Protein AF-A0A969UI60-F1 (afdb_monomer_lite)

Radius of gyration: 26.0 Å; chains: 1; bounding box: 64×35×85 Å

Sequence (185 aa):
MPNFRQRKWLWMGIAIAVIIILTLVAAPNSGGRKNDSGSTYGRNPDGYGAWYKYMTKQEIPIKRWRKPFSQLIEDDVQDATYLKILSKSDYLLGFIDVSSTELDWISQGNTLVIIGKYEAATAARFHSSIPYRQETLSNNQIKIATTRRFRQGKQEQSILQDRYGAVVWQEKIGKGKIIYCTTPF

Structure (mmCIF, N/CA/C/O backbone):
data_AF-A0A969UI60-F1
#
_entry.id   AF-A0A969UI60-F1
#
loop_
_atom_site.group_PDB
_atom_site.id
_atom_site.type_symbol
_atom_site.label_atom_id
_atom_site.label_alt_id
_atom_site.label_comp_id
_atom_site.label_asym_id
_atom_site.label_entity_id
_atom_site.label_seq_id
_atom_site.pdbx_PDB_ins_code
_atom_site.Cartn_x
_atom_site.Cartn_y
_atom_site.Cartn_z
_atom_site.occupancy
_atom_site.B_iso_or_equiv
_atom_site.auth_seq_id
_atom_site.auth_comp_id
_atom_site.auth_asym_id
_atom_site.auth_atom_id
_atom_site.pdbx_PDB_model_num
ATOM 1 N N . MET A 1 1 ? 43.707 -13.582 -63.172 1.00 50.56 1 MET A N 1
ATOM 2 C CA . MET A 1 1 ? 42.476 -14.208 -62.638 1.00 50.56 1 MET A CA 1
ATOM 3 C C . MET A 1 1 ? 42.759 -14.646 -61.205 1.00 50.56 1 MET A C 1
ATOM 5 O O . MET A 1 1 ? 43.724 -15.378 -61.025 1.00 50.56 1 MET A O 1
ATOM 9 N N . PRO A 1 2 ? 42.034 -14.158 -60.183 1.00 52.91 2 PRO A N 1
ATOM 10 C CA . PRO A 1 2 ? 42.322 -14.520 -58.796 1.00 52.91 2 PRO A CA 1
ATOM 11 C C . PRO A 1 2 ? 42.052 -16.013 -58.570 1.00 52.91 2 PRO A C 1
ATOM 13 O O . PRO A 1 2 ? 40.999 -16.530 -58.949 1.00 52.91 2 PRO A O 1
ATOM 16 N N . ASN A 1 3 ? 43.025 -16.710 -57.980 1.00 59.88 3 ASN A N 1
ATOM 17 C CA . ASN A 1 3 ? 42.980 -18.156 -57.766 1.00 59.88 3 ASN A CA 1
ATOM 18 C C . ASN A 1 3 ? 41.776 -18.541 -56.893 1.00 59.88 3 ASN A C 1
ATOM 20 O O . ASN A 1 3 ? 41.423 -17.831 -55.953 1.00 59.88 3 ASN A O 1
ATOM 24 N N . PHE A 1 4 ? 41.172 -19.703 -57.154 1.00 60.06 4 PHE A N 1
ATOM 25 C CA . PHE A 1 4 ? 39.947 -20.189 -56.493 1.00 60.06 4 PHE A CA 1
ATOM 26 C C . PHE A 1 4 ? 40.005 -20.130 -54.948 1.00 60.06 4 PHE A C 1
ATOM 28 O O . PHE A 1 4 ? 38.987 -19.935 -54.285 1.00 60.06 4 PHE A O 1
ATOM 35 N N . ARG A 1 5 ? 41.210 -20.230 -54.363 1.00 62.25 5 ARG A N 1
ATOM 36 C CA . ARG A 1 5 ? 41.475 -20.037 -52.926 1.00 62.25 5 ARG A CA 1
ATOM 37 C C . ARG A 1 5 ? 41.250 -18.595 -52.448 1.00 62.25 5 ARG A C 1
ATOM 39 O O . ARG A 1 5 ? 40.632 -18.415 -51.407 1.00 62.25 5 ARG A O 1
ATOM 46 N N . GLN A 1 6 ? 41.679 -17.578 -53.197 1.00 63.59 6 GLN A N 1
ATOM 47 C CA . GLN A 1 6 ? 41.480 -16.162 -52.841 1.00 63.59 6 GLN A CA 1
ATOM 48 C C . GLN A 1 6 ? 39.995 -15.779 -52.845 1.00 63.59 6 GLN A C 1
ATOM 50 O O . GLN A 1 6 ? 39.540 -15.050 -51.969 1.00 63.59 6 GLN A O 1
ATOM 55 N N . ARG A 1 7 ? 39.211 -16.343 -53.774 1.00 67.81 7 ARG A N 1
ATOM 56 C CA . ARG A 1 7 ? 37.760 -16.116 -53.834 1.00 67.81 7 ARG A CA 1
ATOM 57 C C . ARG A 1 7 ? 37.038 -16.704 -52.615 1.00 67.81 7 ARG A C 1
ATOM 59 O O . ARG A 1 7 ? 36.123 -16.073 -52.103 1.00 67.81 7 ARG A O 1
ATOM 66 N N . LYS A 1 8 ? 37.482 -17.861 -52.103 1.00 74.44 8 LYS A N 1
ATOM 67 C CA . LYS A 1 8 ? 36.948 -18.458 -50.861 1.00 74.44 8 LYS A CA 1
ATOM 68 C C . LYS A 1 8 ? 37.239 -17.602 -49.624 1.00 74.44 8 LYS A C 1
ATOM 70 O O . LYS A 1 8 ? 36.352 -17.439 -48.795 1.00 74.44 8 LYS A O 1
ATOM 75 N N . TRP A 1 9 ? 38.435 -17.019 -49.526 1.00 79.38 9 TRP A N 1
ATOM 76 C CA . TRP A 1 9 ? 38.783 -16.104 -48.430 1.00 79.38 9 TRP A CA 1
ATOM 77 C C . TRP A 1 9 ? 37.982 -14.798 -48.473 1.00 79.38 9 TRP A C 1
ATOM 79 O O . TRP A 1 9 ? 37.555 -14.318 -47.427 1.00 79.38 9 TRP A O 1
ATOM 89 N N . LEU A 1 10 ? 37.697 -14.276 -49.671 1.00 81.81 10 LEU A N 1
ATOM 90 C CA . LEU A 1 10 ? 36.824 -13.112 -49.844 1.00 81.81 10 LEU A CA 1
ATOM 91 C C . LEU A 1 10 ? 35.392 -13.401 -49.357 1.00 81.81 10 LEU A C 1
ATOM 93 O O . LEU A 1 10 ? 34.831 -12.622 -48.591 1.00 81.81 10 LEU A O 1
ATOM 97 N N . TRP A 1 11 ? 34.821 -14.547 -49.745 1.00 86.25 11 TRP A N 1
ATOM 98 C CA . TRP A 1 11 ? 33.489 -14.965 -49.289 1.00 86.25 11 TRP A CA 1
ATOM 99 C C . TRP A 1 11 ? 33.435 -15.239 -47.783 1.00 86.25 11 TRP A C 1
ATOM 101 O O . TRP A 1 11 ? 32.442 -14.897 -47.147 1.00 86.25 11 TRP A O 1
ATOM 111 N N . MET A 1 12 ? 34.505 -15.790 -47.200 1.00 87.31 12 MET A N 1
ATOM 112 C CA . MET A 1 12 ? 34.619 -15.963 -45.749 1.00 87.31 12 MET A CA 1
ATOM 113 C C . MET A 1 12 ? 34.625 -14.610 -45.025 1.00 87.31 12 MET A C 1
ATOM 115 O O . MET A 1 12 ? 33.913 -14.438 -44.039 1.00 87.31 12 MET A O 1
ATOM 119 N N . GLY A 1 13 ? 35.370 -13.628 -45.544 1.00 90.56 13 GLY A N 1
ATOM 120 C CA . GLY A 1 13 ? 35.380 -12.267 -45.001 1.00 90.56 13 GLY A CA 1
ATOM 121 C C . GLY A 1 13 ? 34.000 -11.607 -45.051 1.00 90.56 13 GLY A C 1
ATOM 122 O O . GLY A 1 13 ? 33.561 -11.025 -44.061 1.00 90.56 13 GLY A O 1
ATOM 123 N N . ILE A 1 14 ? 33.281 -11.765 -46.167 1.00 90.50 14 ILE A N 1
ATOM 124 C CA . ILE A 1 14 ? 31.908 -11.261 -46.321 1.00 90.50 14 ILE A CA 1
ATOM 125 C C . ILE A 1 14 ? 30.961 -11.946 -45.328 1.00 90.50 14 ILE A C 1
ATOM 127 O O . ILE A 1 14 ? 30.188 -11.264 -44.663 1.00 90.50 14 ILE A O 1
ATOM 131 N N . ALA A 1 15 ? 31.038 -13.270 -45.180 1.00 91.50 15 ALA A N 1
ATOM 132 C CA . ALA A 1 15 ? 30.194 -14.007 -44.241 1.00 91.50 15 ALA A CA 1
ATOM 133 C C . ALA A 1 15 ? 30.411 -13.547 -42.789 1.00 91.50 15 ALA A C 1
ATOM 135 O O . ALA A 1 15 ? 29.443 -13.318 -42.066 1.00 91.50 15 ALA A O 1
ATOM 136 N N . ILE A 1 16 ? 31.667 -13.340 -42.379 1.00 92.69 16 ILE A N 1
ATOM 137 C CA . ILE A 1 16 ? 32.003 -12.827 -41.044 1.00 92.69 16 ILE A CA 1
ATOM 138 C C . ILE A 1 16 ? 31.459 -11.406 -40.857 1.00 92.69 16 ILE A C 1
ATOM 140 O O . ILE A 1 16 ? 30.825 -11.125 -39.842 1.00 92.69 16 ILE A O 1
ATOM 144 N N . ALA A 1 17 ? 31.640 -10.524 -41.844 1.00 92.00 17 ALA A N 1
ATOM 145 C CA . ALA A 1 17 ? 31.125 -9.158 -41.780 1.00 92.00 17 ALA A CA 1
ATOM 146 C C . ALA A 1 17 ? 29.591 -9.123 -41.657 1.00 92.00 17 ALA A C 1
ATOM 148 O O . ALA A 1 17 ? 29.055 -8.380 -40.838 1.00 92.00 17 ALA A O 1
ATOM 149 N N . VAL A 1 18 ? 28.882 -9.973 -42.407 1.00 94.19 18 VAL A N 1
ATOM 150 C CA . VAL A 1 18 ? 27.419 -10.098 -42.327 1.00 94.19 18 VAL A CA 1
ATOM 151 C C . VAL A 1 18 ? 26.977 -10.604 -40.951 1.00 94.19 18 VAL A C 1
ATOM 153 O O . VAL A 1 18 ? 26.042 -10.050 -40.378 1.00 94.19 18 VAL A O 1
ATOM 156 N N . ILE A 1 19 ? 27.663 -11.600 -40.380 1.00 91.00 19 ILE A N 1
ATOM 157 C CA . ILE A 1 19 ? 27.363 -12.111 -39.031 1.00 91.00 19 ILE A CA 1
ATOM 158 C C . ILE A 1 19 ? 27.581 -11.029 -37.966 1.00 91.00 19 ILE A C 1
ATOM 160 O O . ILE A 1 19 ? 26.765 -10.913 -37.053 1.00 91.00 19 ILE A O 1
ATOM 164 N N . ILE A 1 20 ? 28.633 -10.213 -38.091 1.00 89.88 20 ILE A N 1
ATOM 165 C CA . ILE A 1 20 ? 28.920 -9.099 -37.172 1.00 89.88 20 ILE A CA 1
ATOM 166 C C . ILE A 1 20 ? 27.830 -8.024 -37.264 1.00 89.88 20 ILE A C 1
ATOM 168 O O . ILE A 1 20 ? 27.334 -7.554 -36.243 1.00 89.88 20 ILE A O 1
ATOM 172 N N . ILE A 1 21 ? 27.403 -7.661 -38.475 1.00 90.69 21 ILE A N 1
ATOM 173 C CA . ILE A 1 21 ? 26.335 -6.670 -38.675 1.00 90.69 21 ILE A CA 1
ATOM 174 C C . ILE A 1 21 ? 25.005 -7.195 -38.125 1.00 90.69 21 ILE A C 1
ATOM 176 O O . ILE A 1 21 ? 24.306 -6.479 -37.409 1.00 90.69 21 ILE A O 1
ATOM 180 N N . LEU A 1 22 ? 24.671 -8.459 -38.400 1.00 87.62 22 LEU A N 1
ATOM 181 C CA . LEU A 1 22 ? 23.458 -9.085 -37.874 1.00 87.62 22 LEU A CA 1
ATOM 182 C C . LEU A 1 22 ? 23.484 -9.178 -36.350 1.00 87.62 22 LEU A C 1
ATOM 184 O O . LEU A 1 22 ? 22.469 -8.902 -35.721 1.00 87.62 22 LEU A O 1
ATOM 188 N N . THR A 1 23 ? 24.623 -9.502 -35.736 1.00 83.00 23 THR A N 1
ATOM 189 C CA . THR A 1 23 ? 24.726 -9.503 -34.270 1.00 83.00 23 THR A CA 1
ATOM 190 C C . THR A 1 23 ? 24.642 -8.098 -33.686 1.00 83.00 23 THR A C 1
ATOM 192 O O . THR A 1 23 ? 23.988 -7.938 -32.669 1.00 83.00 23 THR A O 1
ATOM 195 N N . LEU A 1 24 ? 25.189 -7.058 -34.318 1.00 81.00 24 LEU A N 1
ATOM 196 C CA . LEU A 1 24 ? 25.070 -5.681 -33.813 1.00 81.00 24 LEU A CA 1
ATOM 197 C C . LEU A 1 24 ? 23.643 -5.114 -33.906 1.00 81.00 24 LEU A C 1
ATOM 199 O O . LEU A 1 24 ? 23.242 -4.347 -33.035 1.00 81.00 24 LEU A O 1
ATOM 203 N N . VAL A 1 25 ? 22.877 -5.484 -34.938 1.00 81.25 25 VAL A N 1
ATOM 204 C CA . VAL A 1 25 ? 21.512 -4.967 -35.157 1.00 81.25 25 VAL A CA 1
ATOM 205 C C . VAL A 1 25 ? 20.446 -5.828 -34.476 1.00 81.25 25 VAL A C 1
ATOM 207 O O . VAL A 1 25 ? 19.475 -5.296 -33.944 1.00 81.25 25 VAL A O 1
ATOM 210 N N . ALA A 1 26 ? 20.609 -7.153 -34.484 1.00 75.38 26 ALA A N 1
ATOM 211 C CA . ALA A 1 26 ? 19.645 -8.088 -33.907 1.00 75.38 26 ALA A CA 1
ATOM 212 C C . ALA A 1 26 ? 19.984 -8.506 -32.469 1.00 75.38 26 ALA A C 1
ATOM 214 O O . ALA A 1 26 ? 19.179 -9.207 -31.849 1.00 75.38 26 ALA A O 1
ATOM 215 N N . ALA A 1 27 ? 21.139 -8.102 -31.914 1.00 64.25 27 ALA A N 1
ATOM 216 C CA . ALA A 1 27 ? 21.399 -8.321 -30.497 1.00 64.25 27 ALA A CA 1
ATOM 217 C C . ALA A 1 27 ? 20.313 -7.611 -29.680 1.00 64.25 27 ALA A C 1
ATOM 219 O O . ALA A 1 27 ? 20.115 -6.401 -29.831 1.00 64.25 27 ALA A O 1
ATOM 220 N N . PRO A 1 28 ? 19.609 -8.335 -28.794 1.00 53.53 28 PRO A N 1
ATOM 221 C CA . PRO A 1 28 ? 18.659 -7.713 -27.897 1.00 53.53 28 PRO A CA 1
ATOM 222 C C . PRO A 1 28 ? 19.416 -6.683 -27.065 1.00 53.53 28 PRO A C 1
ATOM 224 O O . PRO A 1 28 ? 20.361 -7.015 -26.350 1.00 53.53 28 PRO A O 1
ATOM 227 N N . ASN A 1 29 ? 19.014 -5.420 -27.189 1.00 49.41 29 ASN A N 1
ATOM 228 C CA . ASN A 1 29 ? 19.640 -4.311 -26.492 1.00 49.41 29 ASN A CA 1
ATOM 229 C C . ASN A 1 29 ? 19.326 -4.420 -24.98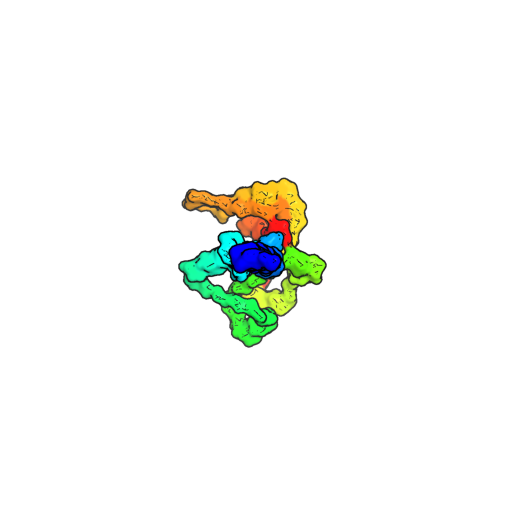8 1.00 49.41 29 ASN A C 1
ATOM 231 O O . ASN A 1 29 ? 18.382 -3.824 -24.473 1.00 49.41 29 ASN A O 1
ATOM 235 N N . SER A 1 30 ? 20.100 -5.235 -24.268 1.00 48.47 30 SER A N 1
ATOM 236 C CA . SER A 1 30 ? 19.973 -5.438 -22.822 1.00 48.47 30 SER A CA 1
ATOM 237 C C . SER A 1 30 ? 20.443 -4.226 -22.009 1.00 48.47 30 SER A C 1
ATOM 239 O O . SER A 1 30 ? 20.322 -4.235 -20.785 1.00 48.47 30 SER A O 1
ATOM 241 N N . GLY A 1 31 ? 20.947 -3.176 -22.674 1.00 44.22 31 GLY A N 1
ATOM 242 C CA . GLY A 1 31 ? 21.327 -1.896 -22.067 1.00 44.22 31 GLY A CA 1
ATOM 243 C C . GLY A 1 31 ? 20.146 -1.090 -21.517 1.00 44.22 31 GLY A C 1
ATOM 244 O O . GLY A 1 31 ? 20.344 -0.144 -20.764 1.00 44.22 31 GLY A O 1
ATOM 245 N N . GLY A 1 32 ? 18.915 -1.493 -21.838 1.00 46.28 32 GLY A N 1
ATOM 246 C CA . GLY A 1 32 ? 17.690 -0.954 -21.264 1.00 46.28 32 GLY A CA 1
ATOM 247 C C . GLY A 1 32 ? 16.878 -2.053 -20.599 1.00 46.28 32 GLY A C 1
ATOM 248 O O . GLY A 1 32 ? 15.746 -2.304 -21.007 1.00 46.28 32 GLY A O 1
ATOM 249 N N . ARG A 1 33 ? 17.436 -2.741 -19.594 1.00 44.88 33 ARG A N 1
ATOM 250 C CA . ARG A 1 33 ? 16.629 -3.552 -18.673 1.00 44.88 33 ARG A CA 1
ATOM 251 C C . ARG A 1 33 ? 15.657 -2.579 -18.004 1.00 44.88 33 ARG A C 1
ATOM 253 O O . ARG A 1 33 ? 16.018 -1.914 -17.037 1.00 44.88 33 ARG A O 1
ATOM 260 N N . LYS A 1 34 ? 14.463 -2.416 -18.593 1.00 48.56 34 LYS A N 1
ATOM 261 C CA . LYS A 1 34 ? 13.334 -1.730 -17.964 1.00 48.56 34 LYS A CA 1
ATOM 262 C C . LYS A 1 34 ? 13.280 -2.293 -16.561 1.00 48.56 34 LYS A C 1
ATOM 264 O O . LYS A 1 34 ? 13.242 -3.508 -16.380 1.00 48.56 34 LYS A O 1
ATOM 269 N N . ASN A 1 35 ? 13.484 -1.410 -15.599 1.00 50.22 35 ASN A N 1
ATOM 270 C CA . ASN A 1 35 ? 13.644 -1.778 -14.215 1.00 50.22 35 ASN A CA 1
ATOM 271 C C . ASN A 1 35 ? 12.270 -2.261 -13.733 1.00 50.22 35 ASN A C 1
ATOM 273 O O . ASN A 1 35 ? 11.519 -1.498 -13.146 1.00 50.22 35 ASN A O 1
ATOM 277 N N . ASP A 1 36 ? 11.926 -3.520 -14.020 1.00 51.28 36 ASP A N 1
ATOM 278 C CA . ASP A 1 36 ? 10.701 -4.194 -13.571 1.00 51.28 36 ASP A CA 1
ATOM 279 C C . ASP A 1 36 ? 10.735 -4.451 -12.049 1.00 51.28 36 ASP A C 1
ATOM 281 O O . ASP A 1 36 ? 9.930 -5.220 -11.518 1.00 51.28 36 ASP A O 1
ATOM 285 N N . SER A 1 37 ? 11.684 -3.829 -11.338 1.00 49.03 37 SER A N 1
ATOM 286 C CA . SER A 1 37 ? 11.759 -3.785 -9.884 1.00 49.03 37 SER A CA 1
ATOM 287 C C . SER A 1 37 ? 10.442 -3.220 -9.350 1.00 49.03 37 SER A C 1
ATOM 289 O O . SER A 1 37 ? 10.008 -2.131 -9.722 1.00 49.03 37 SER A O 1
ATOM 291 N N . GLY A 1 38 ? 9.752 -4.019 -8.536 1.00 52.88 38 GLY A N 1
ATOM 292 C CA . GLY A 1 38 ? 8.415 -3.690 -8.041 1.00 52.88 38 GLY A CA 1
ATOM 293 C C . GLY A 1 38 ? 7.252 -4.071 -8.966 1.00 52.88 38 GLY A C 1
ATOM 294 O O . GLY A 1 38 ? 6.109 -3.851 -8.590 1.00 52.88 38 GLY A O 1
ATOM 295 N N . SER A 1 39 ? 7.470 -4.689 -10.130 1.00 54.59 39 SER A N 1
ATOM 296 C CA . SER A 1 39 ? 6.382 -5.269 -10.932 1.00 54.59 39 SER A CA 1
ATOM 297 C C . SER A 1 39 ? 5.987 -6.649 -10.404 1.00 54.59 39 SER A C 1
ATOM 299 O O . SER A 1 39 ? 6.843 -7.475 -10.089 1.00 54.59 39 SER A O 1
ATOM 301 N N . THR A 1 40 ? 4.689 -6.972 -10.383 1.00 52.91 40 THR A N 1
ATOM 302 C CA . THR A 1 40 ? 4.216 -8.346 -10.106 1.00 52.91 40 THR A CA 1
ATOM 303 C C . THR A 1 40 ? 4.652 -9.351 -11.187 1.00 52.91 40 THR A C 1
ATOM 305 O O . THR A 1 40 ? 4.519 -10.557 -10.993 1.00 52.91 40 THR A O 1
ATOM 308 N N . TYR A 1 41 ? 5.156 -8.868 -12.329 1.00 50.16 41 TYR A N 1
ATOM 309 C CA . TYR A 1 41 ? 5.698 -9.685 -13.419 1.00 50.16 41 TYR A CA 1
ATOM 310 C C . TYR A 1 41 ? 7.229 -9.824 -13.367 1.00 50.16 41 TYR A C 1
ATOM 312 O O . TYR A 1 41 ? 7.789 -10.642 -14.099 1.00 50.16 41 TYR A O 1
ATOM 320 N N . GLY A 1 42 ? 7.906 -9.065 -12.497 1.00 54.44 42 GLY A N 1
ATOM 321 C CA . GLY A 1 42 ? 9.344 -9.178 -12.281 1.00 54.44 42 GLY A CA 1
ATOM 322 C C . GLY A 1 42 ? 9.701 -10.512 -11.620 1.00 54.44 42 GLY A C 1
ATOM 323 O O . GLY A 1 42 ? 9.032 -10.961 -10.691 1.00 54.44 42 GLY A O 1
ATOM 324 N N . ARG A 1 43 ? 10.763 -11.167 -12.105 1.00 51.03 43 ARG A N 1
ATOM 325 C CA . ARG A 1 43 ? 11.309 -12.408 -11.514 1.00 51.03 43 ARG A CA 1
ATOM 326 C C . ARG A 1 43 ? 12.404 -12.155 -10.479 1.00 51.03 43 ARG A C 1
ATOM 328 O O . ARG A 1 43 ? 12.956 -13.113 -9.938 1.00 51.03 43 ARG A O 1
ATOM 335 N N . ASN A 1 44 ? 12.756 -10.895 -10.251 1.00 53.41 44 ASN A N 1
ATOM 336 C CA . ASN A 1 44 ? 13.805 -10.554 -9.310 1.00 53.41 44 ASN A CA 1
ATOM 337 C C . ASN A 1 44 ? 13.333 -10.826 -7.863 1.00 53.41 44 ASN A C 1
ATOM 339 O O . ASN A 1 44 ? 12.127 -10.829 -7.596 1.00 53.41 44 ASN A O 1
ATOM 343 N N . PRO A 1 45 ? 14.257 -11.098 -6.922 1.00 49.09 45 PRO A N 1
ATOM 344 C CA . PRO A 1 45 ? 13.914 -11.325 -5.515 1.00 49.09 45 PRO A CA 1
ATOM 345 C C . PRO A 1 45 ? 13.360 -10.069 -4.817 1.00 49.09 45 PRO A C 1
ATOM 347 O O . PRO A 1 45 ? 12.809 -10.176 -3.724 1.00 49.09 45 PRO A O 1
ATOM 350 N N . ASP A 1 46 ? 13.490 -8.897 -5.440 1.00 54.88 46 ASP A N 1
ATOM 351 C CA . ASP A 1 46 ? 12.888 -7.630 -5.044 1.00 54.88 46 ASP A CA 1
ATOM 352 C C . ASP A 1 46 ? 11.543 -7.382 -5.758 1.00 54.88 46 ASP A C 1
ATOM 354 O O . ASP A 1 46 ? 11.405 -7.537 -6.972 1.00 54.88 46 ASP A O 1
ATOM 358 N N . GLY A 1 47 ? 10.530 -6.969 -4.987 1.00 64.56 47 GLY A N 1
ATOM 359 C CA . GLY A 1 47 ? 9.201 -6.593 -5.484 1.00 64.56 47 GLY A CA 1
ATOM 360 C C . GLY A 1 47 ? 8.064 -7.537 -5.070 1.00 64.56 47 GLY A C 1
ATOM 361 O O . GLY A 1 47 ? 8.249 -8.518 -4.348 1.00 64.56 47 GLY A O 1
ATOM 362 N N . TYR A 1 48 ? 6.845 -7.240 -5.531 1.00 74.06 48 TYR A N 1
ATOM 363 C CA . TYR A 1 48 ? 5.629 -7.945 -5.095 1.00 74.06 48 TYR A CA 1
ATOM 364 C C . TYR A 1 48 ? 5.553 -9.408 -5.555 1.00 74.06 48 TYR A C 1
ATOM 366 O O . TYR A 1 48 ? 4.774 -10.174 -4.995 1.00 74.06 48 TYR A O 1
ATOM 374 N N . GLY A 1 49 ? 6.356 -9.822 -6.544 1.00 75.00 49 GLY A N 1
ATOM 375 C CA . GLY A 1 49 ? 6.442 -11.220 -6.982 1.00 75.00 49 GLY A CA 1
ATOM 376 C C . GLY A 1 49 ? 6.980 -12.153 -5.890 1.00 75.00 49 GLY A C 1
ATOM 377 O O . GLY A 1 49 ? 6.440 -13.243 -5.689 1.00 75.00 49 GLY A O 1
ATOM 378 N N . ALA A 1 50 ? 7.984 -11.709 -5.125 1.00 77.56 50 ALA A N 1
ATOM 379 C CA . ALA A 1 50 ? 8.514 -12.465 -3.991 1.00 77.56 50 ALA A CA 1
ATOM 380 C C . ALA A 1 50 ? 7.479 -12.589 -2.861 1.00 77.56 50 ALA A C 1
ATOM 382 O O . ALA A 1 50 ? 7.279 -13.681 -2.328 1.00 77.56 50 ALA A O 1
ATOM 383 N N . TRP A 1 51 ? 6.763 -11.499 -2.560 1.00 82.00 51 TRP A N 1
ATOM 384 C CA . TRP A 1 51 ? 5.649 -11.504 -1.606 1.00 82.00 51 TRP A CA 1
ATOM 385 C C . TRP A 1 51 ? 4.518 -12.437 -2.056 1.00 82.00 51 TRP A C 1
ATOM 387 O O . TRP A 1 51 ? 4.088 -13.291 -1.287 1.00 82.00 51 TRP A O 1
ATOM 397 N N . TYR A 1 52 ? 4.098 -12.358 -3.321 1.00 83.19 52 TYR A N 1
ATOM 398 C CA . TYR A 1 52 ? 3.068 -13.232 -3.884 1.00 83.19 52 TYR A CA 1
ATOM 399 C C . TYR A 1 52 ? 3.456 -14.710 -3.755 1.00 83.19 52 TYR A C 1
ATOM 401 O O . TYR A 1 52 ? 2.656 -15.531 -3.305 1.00 83.19 52 TYR A O 1
ATOM 409 N N . LYS A 1 53 ? 4.705 -15.054 -4.101 1.00 84.19 53 LYS A N 1
ATOM 410 C CA . LYS A 1 53 ? 5.230 -16.420 -3.975 1.00 84.19 53 LYS A CA 1
ATOM 411 C C . LYS A 1 53 ? 5.266 -16.882 -2.518 1.00 84.19 53 LYS A C 1
ATOM 413 O O . LYS A 1 53 ? 4.907 -18.025 -2.244 1.00 84.19 53 LYS A O 1
ATOM 418 N N . TYR A 1 54 ? 5.685 -16.012 -1.597 1.00 85.75 54 TYR A N 1
ATOM 419 C CA . TYR A 1 54 ? 5.678 -16.299 -0.164 1.00 85.75 54 TYR A CA 1
ATOM 420 C C . TYR A 1 54 ? 4.261 -16.605 0.327 1.00 85.75 54 TYR A C 1
ATOM 422 O O . TYR A 1 54 ? 4.037 -17.674 0.884 1.00 85.75 54 TYR A O 1
ATOM 430 N N . MET A 1 55 ? 3.301 -15.728 0.042 1.00 88.19 55 MET A N 1
ATOM 431 C CA . MET A 1 55 ? 1.913 -15.897 0.474 1.00 88.19 55 MET A CA 1
ATOM 432 C C . MET A 1 55 ? 1.251 -17.132 -0.146 1.00 88.19 55 MET A C 1
ATOM 434 O O . MET A 1 55 ? 0.557 -17.862 0.551 1.00 88.19 55 MET A O 1
ATOM 438 N N . THR A 1 56 ? 1.534 -17.422 -1.422 1.00 88.69 56 THR A N 1
ATOM 439 C CA . THR A 1 56 ? 1.073 -18.655 -2.086 1.00 88.69 56 THR A CA 1
ATOM 440 C C . THR A 1 56 ? 1.625 -19.896 -1.381 1.00 88.69 56 THR A C 1
ATOM 442 O O . THR A 1 56 ? 0.898 -20.855 -1.161 1.00 88.69 56 THR A O 1
ATOM 445 N N . LYS A 1 57 ? 2.906 -19.877 -0.979 1.00 90.94 57 LYS A N 1
ATOM 446 C CA . LYS A 1 57 ? 3.522 -20.962 -0.196 1.00 90.94 57 LYS A CA 1
ATOM 447 C C . LYS A 1 57 ? 2.905 -21.097 1.204 1.00 90.94 57 LYS A C 1
ATOM 449 O O . LYS A 1 57 ? 2.965 -22.178 1.771 1.00 90.94 57 LYS A O 1
ATOM 454 N N . GLN A 1 58 ? 2.365 -20.015 1.767 1.00 91.50 58 GLN A N 1
ATOM 455 C CA . GLN A 1 58 ? 1.600 -20.035 3.021 1.00 91.50 58 GLN A CA 1
ATOM 456 C C . GLN A 1 58 ? 0.121 -20.408 2.813 1.00 91.50 58 GLN A C 1
ATOM 458 O O . GLN A 1 58 ? -0.663 -20.262 3.742 1.00 91.50 58 GLN A O 1
ATOM 463 N N . GLU A 1 59 ? -0.268 -20.834 1.605 1.00 92.56 59 GLU A N 1
ATOM 464 C CA . GLU A 1 59 ? -1.640 -21.238 1.261 1.00 92.56 59 GLU A CA 1
ATOM 465 C C . GLU A 1 59 ? -2.687 -20.132 1.479 1.00 92.56 59 GLU A C 1
ATOM 467 O O . GLU A 1 59 ? -3.885 -20.391 1.576 1.00 92.56 59 GLU A O 1
ATOM 472 N N . ILE A 1 60 ? -2.251 -18.867 1.496 1.00 89.31 60 ILE A N 1
ATOM 473 C CA . ILE A 1 60 ? -3.162 -17.728 1.576 1.00 89.31 60 ILE A CA 1
ATOM 474 C C . ILE A 1 60 ? -3.818 -17.528 0.202 1.00 89.31 60 ILE A C 1
ATOM 476 O O . ILE A 1 60 ? -3.099 -17.342 -0.790 1.00 89.31 60 ILE A O 1
ATOM 480 N N . PRO A 1 61 ? -5.163 -17.526 0.106 1.00 89.12 61 PRO A N 1
ATOM 481 C CA . PRO A 1 61 ? -5.854 -17.355 -1.163 1.00 89.12 61 PRO A CA 1
ATOM 482 C C . PRO A 1 61 ? -5.649 -15.932 -1.688 1.00 89.12 61 PRO A C 1
ATOM 484 O O . PRO A 1 61 ? -6.217 -14.970 -1.175 1.00 89.12 61 PRO A O 1
ATOM 487 N N . ILE A 1 62 ? -4.848 -15.791 -2.745 1.00 89.31 62 ILE A N 1
ATOM 488 C CA . ILE A 1 62 ? -4.633 -14.512 -3.427 1.00 89.31 62 ILE A CA 1
ATOM 489 C C . ILE A 1 62 ? -5.215 -14.587 -4.830 1.00 89.31 62 ILE A C 1
ATOM 491 O O . ILE A 1 62 ? -4.848 -15.443 -5.634 1.00 89.31 62 ILE A O 1
ATOM 495 N N . LYS A 1 63 ? -6.081 -13.626 -5.151 1.00 88.50 63 LYS A N 1
ATOM 496 C CA . LYS A 1 63 ? -6.606 -13.418 -6.500 1.00 88.50 63 LYS A CA 1
ATOM 497 C C . LYS A 1 63 ? -6.080 -12.099 -7.044 1.00 88.50 63 LYS A C 1
ATOM 499 O O . LYS A 1 63 ? -6.129 -11.072 -6.375 1.00 88.50 63 LYS A O 1
ATOM 504 N N . ARG A 1 64 ? -5.582 -12.116 -8.281 1.00 87.50 64 ARG A N 1
ATOM 505 C CA . ARG A 1 64 ? -5.211 -10.881 -8.977 1.00 87.50 64 ARG A CA 1
ATOM 506 C C . ARG A 1 64 ? -6.466 -10.245 -9.560 1.00 87.50 64 ARG A C 1
ATOM 508 O O . ARG A 1 64 ? -7.054 -10.793 -10.489 1.00 87.50 64 ARG A O 1
ATOM 515 N N . TRP A 1 65 ? -6.825 -9.071 -9.062 1.00 89.56 65 TRP A N 1
ATOM 516 C CA . TRP A 1 65 ? -7.908 -8.277 -9.626 1.00 89.56 65 TRP A CA 1
ATOM 517 C C . TRP A 1 65 ? -7.390 -7.434 -10.798 1.00 89.56 65 TRP A C 1
ATOM 519 O O . TRP A 1 65 ? -6.403 -6.716 -10.666 1.00 89.56 65 TRP A O 1
ATOM 529 N N . ARG A 1 66 ? -8.008 -7.572 -11.977 1.00 87.88 66 ARG A N 1
ATOM 530 C CA . ARG A 1 66 ? -7.640 -6.838 -13.212 1.00 87.88 66 ARG A CA 1
ATOM 531 C C . ARG A 1 66 ? -8.817 -6.064 -13.811 1.00 87.88 66 ARG A C 1
ATOM 533 O O . ARG A 1 66 ? -8.774 -5.687 -14.978 1.00 87.88 66 ARG A O 1
ATOM 540 N N . LYS A 1 67 ? -9.876 -5.893 -13.028 1.00 90.38 67 LYS A N 1
ATOM 541 C CA . LYS A 1 67 ? -11.115 -5.207 -13.391 1.00 90.38 67 LYS A CA 1
ATOM 542 C C . LYS A 1 67 ? -11.224 -3.906 -12.582 1.00 90.38 67 LYS A C 1
ATOM 544 O O . LYS A 1 67 ? -10.474 -3.734 -11.618 1.00 90.38 67 LYS A O 1
ATOM 549 N N . PRO A 1 68 ? -12.137 -2.990 -12.937 1.00 90.00 68 PRO A N 1
ATOM 550 C CA . PRO A 1 68 ? -12.478 -1.860 -12.078 1.00 90.00 68 PRO A CA 1
ATOM 551 C C . PRO A 1 68 ? -12.924 -2.318 -10.684 1.00 90.00 68 PRO A C 1
ATOM 553 O O . PRO A 1 68 ? -13.459 -3.415 -10.527 1.00 90.00 68 PRO A O 1
ATOM 556 N N . PHE A 1 69 ? -12.717 -1.479 -9.668 1.00 90.06 69 PHE A N 1
ATOM 557 C CA . PHE A 1 69 ? -13.141 -1.784 -8.297 1.00 90.06 69 PHE A CA 1
ATOM 558 C C . PHE A 1 69 ? -14.669 -1.883 -8.162 1.00 90.06 69 PHE A C 1
ATOM 560 O O . PHE A 1 69 ? -15.152 -2.702 -7.395 1.00 90.06 69 PHE A O 1
ATOM 567 N N . SER A 1 70 ? -15.438 -1.136 -8.963 1.00 89.94 70 SER A N 1
ATOM 568 C CA . SER A 1 70 ? -16.907 -1.216 -8.964 1.00 89.94 70 SER A CA 1
ATOM 569 C C . SER A 1 70 ? -17.427 -2.636 -9.217 1.00 89.94 70 SER A C 1
ATOM 571 O O . SER A 1 70 ? -18.340 -3.082 -8.534 1.00 89.94 70 SER A O 1
ATOM 573 N N . GLN A 1 71 ? -16.776 -3.388 -10.111 1.00 91.31 71 GLN A N 1
ATOM 574 C CA . GLN A 1 71 ? -17.140 -4.782 -10.388 1.00 91.31 71 GLN A CA 1
ATOM 575 C C . GLN A 1 71 ? -16.842 -5.720 -9.209 1.00 91.31 71 GLN A C 1
ATOM 577 O O . GLN A 1 71 ? -17.439 -6.782 -9.117 1.00 91.31 71 GLN A O 1
ATOM 582 N N . LEU A 1 72 ? -15.922 -5.356 -8.307 1.00 90.56 72 LEU A N 1
ATOM 583 C CA . LEU A 1 72 ? -15.645 -6.155 -7.108 1.00 90.56 72 LEU A CA 1
ATOM 584 C C . LEU A 1 72 ? -16.821 -6.078 -6.127 1.00 90.56 72 LEU A C 1
ATOM 586 O O . LEU A 1 72 ? -17.115 -7.046 -5.435 1.00 90.56 72 LEU A O 1
ATOM 590 N N . ILE A 1 73 ? -17.475 -4.917 -6.075 1.00 89.00 73 ILE A N 1
ATOM 591 C CA . ILE A 1 73 ? -18.637 -4.673 -5.218 1.00 89.00 73 ILE A CA 1
ATOM 592 C C . ILE A 1 73 ? -19.886 -5.322 -5.803 1.00 89.00 73 ILE A C 1
ATOM 594 O O . ILE A 1 73 ? -20.687 -5.864 -5.053 1.00 89.00 73 ILE A O 1
ATOM 598 N N . GLU A 1 74 ? -20.044 -5.297 -7.129 1.00 89.44 74 GLU A N 1
ATOM 599 C CA . GLU A 1 74 ? -21.130 -6.012 -7.814 1.00 89.44 74 GLU A CA 1
ATOM 600 C C . GLU A 1 74 ? -21.098 -7.522 -7.519 1.00 89.44 74 GLU A C 1
ATOM 602 O O . GLU A 1 74 ? -22.151 -8.142 -7.393 1.00 89.44 74 GLU A O 1
ATOM 607 N N . ASP A 1 75 ? -19.902 -8.090 -7.335 1.00 87.69 75 ASP A N 1
ATOM 608 C CA . ASP A 1 75 ? -19.694 -9.491 -6.951 1.00 87.69 75 ASP A CA 1
ATOM 609 C C . ASP A 1 75 ? -19.954 -9.763 -5.438 1.00 87.69 75 ASP A C 1
ATOM 611 O O . ASP A 1 75 ? -19.718 -10.881 -4.979 1.00 87.69 75 ASP A O 1
ATOM 615 N N . ASP A 1 76 ? -20.408 -8.762 -4.661 1.00 84.56 76 ASP A N 1
ATOM 616 C CA . ASP A 1 76 ? -20.692 -8.787 -3.206 1.00 84.56 76 ASP A CA 1
ATOM 617 C C . ASP A 1 76 ? -19.596 -9.461 -2.360 1.00 84.56 76 ASP A C 1
ATOM 619 O O . ASP A 1 76 ? -19.829 -10.300 -1.486 1.00 84.56 76 ASP A O 1
ATOM 623 N N . VAL A 1 77 ? -18.341 -9.114 -2.649 1.00 85.75 77 VAL A N 1
ATOM 624 C CA . VAL A 1 77 ? -17.192 -9.664 -1.928 1.00 85.75 77 VAL A CA 1
ATOM 625 C C . VAL A 1 77 ? -17.108 -9.052 -0.524 1.00 85.75 77 VAL A C 1
ATOM 627 O O . VAL A 1 77 ? -16.812 -7.864 -0.380 1.00 85.75 77 VAL A O 1
ATOM 630 N N . GLN A 1 78 ? -17.295 -9.884 0.504 1.00 87.19 78 GLN A N 1
ATOM 631 C CA . GLN A 1 78 ? -17.219 -9.515 1.924 1.00 87.19 78 GLN A CA 1
ATOM 632 C C . GLN A 1 78 ? -16.097 -10.266 2.658 1.00 87.19 78 GLN A C 1
ATOM 634 O O . GLN A 1 78 ? -15.595 -11.279 2.171 1.00 87.19 78 GLN A O 1
ATOM 639 N N . ASP A 1 79 ? -15.715 -9.757 3.833 1.00 89.94 79 ASP A N 1
ATOM 640 C CA . ASP A 1 79 ? -14.597 -10.248 4.657 1.00 89.94 79 ASP A CA 1
ATOM 641 C C . ASP A 1 79 ? -13.294 -10.413 3.853 1.00 89.94 79 ASP A C 1
ATOM 643 O O . ASP A 1 79 ? -12.577 -11.413 3.922 1.00 89.94 79 ASP A O 1
ATOM 647 N N . ALA A 1 80 ? -13.008 -9.415 3.016 1.00 92.75 80 ALA A N 1
ATOM 648 C CA . ALA A 1 80 ? -11.889 -9.457 2.093 1.00 92.75 80 ALA A CA 1
ATOM 649 C C . ALA A 1 80 ? -10.887 -8.328 2.333 1.00 92.75 80 ALA A C 1
ATOM 651 O O . ALA A 1 80 ? -11.191 -7.244 2.839 1.00 92.75 80 ALA A O 1
ATOM 652 N N . THR A 1 81 ? -9.646 -8.598 1.927 1.00 95.00 81 THR A N 1
ATOM 653 C CA . THR A 1 81 ? -8.579 -7.601 1.871 1.00 95.00 81 THR A CA 1
ATOM 654 C C . THR A 1 81 ? -8.286 -7.249 0.421 1.00 95.00 81 THR A C 1
ATOM 656 O O . THR A 1 81 ? -7.853 -8.104 -0.354 1.00 95.00 81 THR A O 1
ATOM 659 N N . TYR A 1 82 ? -8.476 -5.982 0.060 1.00 94.50 82 TYR A N 1
ATOM 660 C CA . TYR A 1 82 ? -8.099 -5.457 -1.245 1.00 94.50 82 TYR A CA 1
ATOM 661 C C . TYR A 1 82 ? -6.740 -4.763 -1.154 1.00 94.50 82 TYR A C 1
ATOM 663 O O . TYR A 1 82 ? -6.556 -3.830 -0.373 1.00 94.50 82 TYR A O 1
ATOM 671 N N . LEU A 1 83 ? -5.771 -5.228 -1.943 1.00 91.81 83 LEU A N 1
ATOM 672 C CA . LEU A 1 83 ? -4.423 -4.667 -1.987 1.00 91.81 83 LEU A CA 1
ATOM 673 C C . LEU A 1 83 ? -4.262 -3.772 -3.218 1.00 91.81 83 LEU A C 1
ATOM 675 O O . LEU A 1 83 ? -4.235 -4.257 -4.349 1.00 91.81 83 LEU A O 1
ATOM 679 N N . LYS A 1 84 ? -4.091 -2.473 -2.984 1.00 88.94 84 LYS A N 1
ATOM 680 C CA . LYS A 1 84 ? -3.829 -1.453 -3.999 1.00 88.94 84 LYS A CA 1
ATOM 681 C C . LYS A 1 84 ? -2.357 -1.057 -3.942 1.00 88.94 84 LYS A C 1
ATOM 683 O O . LYS A 1 84 ? -1.854 -0.623 -2.908 1.00 88.94 84 LYS A O 1
ATOM 688 N N . ILE A 1 85 ? -1.661 -1.221 -5.059 1.00 84.88 85 ILE A N 1
ATOM 689 C CA . ILE A 1 85 ? -0.271 -0.794 -5.213 1.00 84.88 85 ILE A CA 1
ATOM 690 C C . ILE A 1 85 ? -0.286 0.471 -6.057 1.00 84.88 85 ILE A C 1
ATOM 692 O O . ILE A 1 85 ? -0.669 0.422 -7.223 1.00 84.88 85 ILE A O 1
ATOM 696 N N . LEU A 1 86 ? 0.118 1.582 -5.457 1.00 81.19 86 LEU A N 1
ATOM 697 C CA . LEU A 1 86 ? 0.240 2.865 -6.125 1.00 81.19 86 LEU A CA 1
ATOM 698 C C . LEU A 1 86 ? 1.667 3.063 -6.628 1.00 81.19 86 LEU A C 1
ATOM 700 O O . LEU A 1 86 ? 2.652 2.709 -5.977 1.00 81.19 86 LEU A O 1
ATOM 704 N N . SER A 1 87 ? 1.758 3.648 -7.811 1.00 72.00 87 SER A N 1
ATOM 705 C CA . SER A 1 87 ? 2.988 4.142 -8.403 1.00 72.00 87 SER A CA 1
ATOM 706 C C . SER A 1 87 ? 3.181 5.626 -8.091 1.00 72.00 87 SER A C 1
ATOM 708 O O . SER A 1 87 ? 2.237 6.359 -7.791 1.00 72.00 87 SER A O 1
ATOM 710 N N . LYS A 1 88 ? 4.413 6.117 -8.259 1.00 68.38 88 LYS A N 1
ATOM 711 C CA . LYS A 1 88 ? 4.706 7.554 -8.184 1.00 68.38 88 LYS A CA 1
ATOM 712 C C . LYS A 1 88 ? 3.843 8.380 -9.150 1.00 68.38 88 LYS A C 1
ATOM 714 O O . LYS A 1 88 ? 3.469 9.501 -8.821 1.00 68.38 88 LYS A O 1
ATOM 719 N N . SER A 1 89 ? 3.522 7.848 -10.332 1.00 70.75 89 SER A N 1
ATOM 720 C CA . SER A 1 89 ? 2.623 8.517 -11.280 1.00 70.75 89 SER A CA 1
ATOM 721 C C . SER A 1 89 ? 1.205 8.650 -10.738 1.00 70.75 89 SER A C 1
ATOM 723 O O . SER A 1 89 ? 0.621 9.715 -10.894 1.00 70.75 89 SER A O 1
ATOM 725 N N . ASP A 1 90 ? 0.684 7.637 -10.043 1.00 73.56 90 ASP A N 1
ATOM 726 C CA . ASP A 1 90 ? -0.654 7.710 -9.441 1.00 73.56 90 ASP A CA 1
ATOM 727 C C . ASP A 1 90 ? -0.722 8.830 -8.400 1.00 73.56 90 ASP A C 1
ATOM 729 O O . ASP A 1 90 ? -1.705 9.566 -8.333 1.00 73.56 90 ASP A O 1
ATOM 733 N N . TYR A 1 91 ? 0.369 9.022 -7.652 1.00 67.50 91 TYR A N 1
ATOM 734 C CA . TYR A 1 91 ? 0.506 10.156 -6.748 1.00 67.50 91 TYR A CA 1
ATOM 735 C C . TYR A 1 91 ? 0.522 11.502 -7.476 1.00 67.50 91 TYR A C 1
ATOM 737 O O . TYR A 1 91 ? -0.254 12.394 -7.143 1.00 67.50 91 TYR A O 1
ATOM 745 N N . LEU A 1 92 ? 1.387 11.656 -8.481 1.00 68.56 92 LEU A N 1
ATOM 746 C CA . LEU A 1 92 ? 1.521 12.914 -9.225 1.00 68.56 92 LEU A CA 1
ATOM 747 C C . LEU A 1 92 ? 0.232 13.320 -9.952 1.00 68.56 92 LEU A C 1
ATOM 749 O O . LEU A 1 92 ? 0.016 14.504 -10.190 1.00 68.56 92 LEU A O 1
ATOM 753 N N . LEU A 1 93 ? -0.611 12.346 -10.290 1.00 69.44 93 LEU A N 1
ATOM 754 C CA . LEU A 1 93 ? -1.898 12.545 -10.951 1.00 69.44 93 LEU A CA 1
ATOM 755 C C . LEU A 1 93 ? -3.069 12.710 -9.964 1.00 69.44 93 LEU A C 1
ATOM 757 O O . LEU A 1 93 ? -4.202 12.885 -10.399 1.00 69.44 93 LEU A O 1
ATOM 761 N N . GLY A 1 94 ? -2.819 12.666 -8.649 1.00 61.47 94 GLY A N 1
ATOM 762 C CA . GLY A 1 94 ? -3.844 12.881 -7.625 1.00 61.47 94 GLY A CA 1
ATOM 763 C C . GLY A 1 94 ? -4.779 11.690 -7.373 1.00 61.47 94 GLY A C 1
ATOM 764 O O . GLY A 1 94 ? -5.761 11.848 -6.657 1.00 61.47 94 GLY A O 1
ATOM 765 N N . PHE A 1 95 ? -4.478 10.485 -7.874 1.00 58.44 95 PHE A N 1
ATOM 766 C CA . PHE A 1 95 ? -5.299 9.266 -7.698 1.00 58.44 95 PHE A CA 1
ATOM 767 C C . PHE A 1 95 ? -5.209 8.632 -6.293 1.00 58.44 95 PHE A C 1
ATOM 769 O O . PHE A 1 95 ? -5.408 7.429 -6.118 1.00 58.44 95 PHE A O 1
ATOM 776 N N . ILE A 1 96 ? -4.844 9.415 -5.281 1.00 62.47 96 ILE A N 1
ATOM 777 C CA . ILE A 1 96 ? -4.436 8.913 -3.960 1.00 62.47 96 ILE A CA 1
ATOM 778 C C . ILE A 1 96 ? -5.604 8.910 -2.973 1.00 62.47 96 ILE A C 1
ATOM 780 O O . ILE A 1 96 ? -5.448 8.424 -1.849 1.00 62.47 96 ILE A O 1
ATOM 784 N N . ASP A 1 97 ? -6.733 9.501 -3.357 1.00 71.62 97 ASP A N 1
ATOM 785 C CA . ASP A 1 97 ? -7.893 9.554 -2.488 1.00 71.62 97 ASP A CA 1
ATOM 786 C C . ASP A 1 97 ? -8.714 8.271 -2.605 1.00 71.62 97 ASP A C 1
ATOM 788 O O . ASP A 1 97 ? -8.844 7.680 -3.683 1.00 71.62 97 ASP A O 1
ATOM 792 N N . VAL A 1 98 ? -9.205 7.806 -1.463 1.00 87.75 98 VAL A N 1
ATOM 793 C CA . VAL A 1 98 ? -10.051 6.617 -1.389 1.00 87.75 98 VAL A CA 1
ATOM 794 C C . VAL A 1 98 ? -11.439 7.047 -1.838 1.00 87.75 98 VAL A C 1
ATOM 796 O O . VAL A 1 98 ? -12.028 7.961 -1.268 1.00 87.75 98 VAL A O 1
ATOM 799 N N . SER A 1 99 ? -11.955 6.425 -2.895 1.00 89.69 99 SER A N 1
ATOM 800 C CA . SER A 1 99 ? -13.279 6.765 -3.419 1.00 89.69 99 SER A CA 1
ATOM 801 C C . SER A 1 99 ? -14.366 6.509 -2.372 1.00 89.69 99 SER A C 1
ATOM 803 O O . SER A 1 99 ? -14.225 5.624 -1.529 1.00 89.69 99 SER A O 1
ATOM 805 N N . SER A 1 100 ? -15.487 7.233 -2.449 1.00 91.00 100 SER A N 1
ATOM 806 C CA . SER A 1 100 ? -16.647 6.987 -1.573 1.00 91.00 100 SER A CA 1
ATOM 807 C C . SER A 1 100 ? -17.100 5.528 -1.631 1.00 91.00 100 SER A C 1
ATOM 809 O O . SER A 1 100 ? -17.363 4.914 -0.608 1.00 91.00 100 SER A O 1
ATOM 811 N N . THR A 1 101 ? -17.077 4.941 -2.823 1.00 92.25 101 THR A N 1
ATOM 812 C CA . THR A 1 101 ? -17.388 3.534 -3.064 1.00 92.25 101 THR A CA 1
ATOM 813 C C . THR A 1 101 ? -16.416 2.573 -2.360 1.00 92.25 101 THR A C 1
ATOM 815 O O . THR A 1 101 ? -16.844 1.565 -1.801 1.00 92.25 101 THR A O 1
ATOM 818 N N . GLU A 1 102 ? -15.113 2.879 -2.339 1.00 93.81 102 GLU A N 1
ATOM 819 C CA . GLU A 1 102 ? -14.136 2.136 -1.528 1.00 93.81 102 GLU A CA 1
ATOM 820 C C . GLU A 1 102 ? -14.417 2.326 -0.028 1.00 93.81 102 GLU A C 1
ATOM 822 O O . GLU A 1 102 ? -14.421 1.341 0.707 1.00 93.81 102 GLU A O 1
ATOM 827 N N . LEU A 1 103 ? -14.704 3.552 0.430 1.00 94.44 103 LEU A N 1
ATOM 828 C CA . LEU A 1 103 ? -15.026 3.841 1.835 1.00 94.44 103 LEU A CA 1
ATOM 829 C C . LEU A 1 103 ? -16.267 3.086 2.319 1.00 94.44 103 LEU A C 1
ATOM 831 O O . LEU A 1 103 ? -16.228 2.495 3.399 1.00 94.44 103 LEU A O 1
ATOM 835 N N . ASP A 1 104 ? -17.330 3.051 1.517 1.00 94.56 104 ASP A N 1
ATOM 836 C CA . ASP A 1 104 ? -18.558 2.317 1.822 1.00 94.56 104 ASP A CA 1
ATOM 837 C C . ASP A 1 104 ? -18.266 0.819 1.964 1.00 94.56 104 ASP A C 1
ATOM 839 O O . ASP A 1 104 ? -18.648 0.206 2.964 1.00 94.56 104 ASP A O 1
ATOM 843 N N . TRP A 1 105 ? -17.504 0.243 1.029 1.00 95.88 105 TRP A N 1
ATOM 844 C CA . TRP A 1 105 ? -17.094 -1.162 1.080 1.00 95.88 105 TRP A CA 1
ATOM 845 C C . TRP A 1 105 ? -16.231 -1.480 2.312 1.00 95.88 105 TRP A C 1
ATOM 847 O O . TRP A 1 105 ? -16.441 -2.496 2.978 1.00 95.88 105 TRP A O 1
ATOM 857 N N . ILE A 1 106 ? -15.296 -0.600 2.682 1.00 96.25 106 ILE A N 1
ATOM 858 C CA . ILE A 1 106 ? -14.491 -0.750 3.906 1.00 96.25 106 ILE A CA 1
ATOM 859 C C . ILE A 1 106 ? -15.386 -0.656 5.148 1.00 96.25 106 ILE A C 1
ATOM 861 O O . ILE A 1 106 ? -15.242 -1.452 6.076 1.00 96.25 106 ILE A O 1
ATOM 865 N N . SER A 1 107 ? -16.341 0.279 5.173 1.00 95.88 107 SER A N 1
ATOM 866 C CA . SER A 1 107 ? -17.214 0.517 6.330 1.00 95.88 107 SER A CA 1
ATOM 867 C C . SER A 1 107 ? -18.011 -0.724 6.754 1.00 95.88 107 SER A C 1
ATOM 869 O O . SER A 1 107 ? -18.321 -0.880 7.942 1.00 95.88 107 SER A O 1
ATOM 871 N N . GLN A 1 108 ? -18.267 -1.635 5.809 1.00 95.19 108 GLN A N 1
ATOM 872 C CA . GLN A 1 108 ? -18.961 -2.906 6.019 1.00 95.19 108 GLN A CA 1
ATOM 873 C C . GLN A 1 108 ? -18.128 -3.944 6.790 1.00 95.19 108 GLN A C 1
ATOM 875 O O . GLN A 1 108 ? -18.702 -4.877 7.348 1.00 95.19 108 GLN A O 1
ATOM 880 N N . GLY A 1 109 ? -16.809 -3.757 6.915 1.00 96.12 109 GLY A N 1
ATOM 881 C CA . GLY A 1 109 ? -15.911 -4.669 7.636 1.00 96.12 109 GLY A CA 1
ATOM 882 C C . GLY A 1 109 ? -14.654 -5.055 6.861 1.00 96.12 109 GLY A C 1
ATOM 883 O O . GLY A 1 109 ? -13.746 -5.656 7.430 1.00 96.12 109 GLY A O 1
ATOM 884 N N . ASN A 1 110 ? -14.580 -4.694 5.582 1.00 96.75 110 ASN A N 1
ATOM 885 C CA . ASN A 1 110 ? -13.479 -5.072 4.709 1.00 96.75 110 ASN A CA 1
ATOM 886 C C . ASN A 1 110 ? -12.193 -4.275 4.993 1.00 96.75 110 ASN A C 1
ATOM 888 O O . ASN A 1 110 ? -12.194 -3.254 5.685 1.00 96.75 110 ASN A O 1
ATOM 892 N N . THR A 1 111 ? -11.064 -4.751 4.460 1.00 97.31 111 THR A N 1
ATOM 893 C CA . THR A 1 111 ? -9.763 -4.084 4.616 1.00 97.31 111 THR A CA 1
ATOM 894 C C . THR A 1 111 ? -9.225 -3.596 3.276 1.00 97.31 111 THR A C 1
ATOM 896 O O . THR A 1 111 ? -9.068 -4.377 2.338 1.00 97.31 111 THR A O 1
ATOM 899 N N . LEU A 1 112 ? -8.855 -2.318 3.201 1.00 96.00 112 LEU A N 1
ATOM 900 C CA . LEU A 1 112 ? -8.084 -1.765 2.086 1.00 96.00 112 LEU A CA 1
ATOM 901 C C . LEU A 1 112 ? -6.623 -1.599 2.508 1.00 96.00 112 LEU A C 1
ATOM 903 O O . LEU A 1 112 ? -6.330 -0.948 3.506 1.00 96.00 112 LEU A O 1
ATOM 907 N N . VAL A 1 113 ? -5.688 -2.156 1.744 1.00 94.75 113 VAL A N 1
ATOM 908 C CA . VAL A 1 113 ? -4.250 -1.945 1.945 1.00 94.75 113 VAL A CA 1
ATOM 909 C C . VAL A 1 113 ? -3.711 -1.128 0.783 1.00 94.75 113 VAL A C 1
ATOM 911 O O . VAL A 1 113 ? -3.803 -1.556 -0.364 1.00 94.75 113 VAL A O 1
ATOM 914 N N . ILE A 1 114 ? -3.118 0.026 1.075 1.00 91.88 114 ILE A N 1
ATOM 915 C CA . ILE A 1 114 ? -2.509 0.915 0.088 1.00 91.88 114 ILE A CA 1
ATOM 916 C C . ILE A 1 114 ? -0.996 0.907 0.280 1.00 91.88 114 ILE A C 1
ATOM 918 O O . ILE A 1 114 ? -0.472 1.427 1.267 1.00 91.88 114 ILE A O 1
ATOM 922 N N . ILE A 1 115 ? -0.284 0.340 -0.689 1.00 88.44 115 ILE A N 1
ATOM 923 C CA . ILE A 1 115 ? 1.175 0.409 -0.761 1.00 88.44 115 ILE A CA 1
ATOM 924 C C . ILE A 1 115 ? 1.562 1.544 -1.699 1.00 88.44 115 ILE A C 1
ATOM 926 O O . ILE A 1 115 ? 1.026 1.645 -2.797 1.00 88.44 115 ILE A O 1
ATOM 930 N N . GLY A 1 116 ? 2.515 2.371 -1.280 1.00 84.62 116 GLY A N 1
ATOM 931 C CA . GLY A 1 116 ? 2.983 3.505 -2.072 1.00 84.62 116 GLY A CA 1
ATOM 932 C C . GLY A 1 116 ? 2.254 4.803 -1.760 1.00 84.62 116 GLY A C 1
ATOM 933 O O . GLY A 1 116 ? 2.205 5.705 -2.593 1.00 84.62 116 GLY A O 1
ATOM 934 N N . LYS A 1 117 ? 1.695 4.926 -0.548 1.00 86.75 117 LYS A N 1
ATOM 935 C CA . LYS A 1 117 ? 1.197 6.215 -0.068 1.00 86.75 117 LYS A CA 1
ATOM 936 C C . LYS A 1 117 ? 2.393 7.154 0.084 1.00 86.75 117 LYS A C 1
ATOM 938 O O . LYS A 1 117 ? 3.334 6.893 0.842 1.00 86.75 117 LYS A O 1
ATOM 943 N N . TYR A 1 118 ? 2.382 8.224 -0.695 1.00 85.06 118 TYR A N 1
ATOM 944 C CA . TYR A 1 118 ? 3.437 9.220 -0.652 1.00 85.06 118 TYR A CA 1
ATOM 945 C C . TYR A 1 118 ? 3.412 9.958 0.679 1.00 85.06 118 TYR A C 1
ATOM 947 O O . TYR A 1 118 ? 2.375 10.460 1.099 1.00 85.06 118 TYR A O 1
ATOM 955 N N . GLU A 1 119 ? 4.590 10.090 1.271 1.00 87.56 119 GLU A N 1
ATOM 956 C CA . GLU A 1 119 ? 4.837 10.929 2.434 1.00 87.56 119 GLU A CA 1
ATOM 957 C C . GLU A 1 119 ? 6.060 11.799 2.169 1.00 87.56 119 GLU A C 1
ATOM 959 O O . GLU A 1 119 ? 6.955 11.417 1.407 1.00 87.56 119 GLU A O 1
ATOM 964 N N . ALA A 1 120 ? 6.137 12.974 2.788 1.00 88.50 120 ALA A N 1
ATOM 965 C CA . ALA A 1 120 ? 7.310 13.828 2.644 1.00 88.50 120 ALA A CA 1
ATOM 966 C C . ALA A 1 120 ? 8.572 13.141 3.204 1.00 88.50 120 ALA A C 1
ATOM 968 O O . ALA A 1 120 ? 8.522 12.357 4.157 1.00 88.50 120 ALA A O 1
ATOM 969 N N . ALA A 1 121 ? 9.728 13.436 2.605 1.00 92.00 121 ALA A N 1
ATOM 970 C CA . ALA A 1 121 ? 11.004 12.972 3.139 1.00 92.00 121 ALA A CA 1
ATOM 971 C C . ALA A 1 121 ? 11.260 13.594 4.521 1.00 92.00 121 ALA A C 1
ATOM 973 O O . ALA A 1 121 ? 10.992 14.775 4.745 1.00 92.00 121 ALA A O 1
ATOM 974 N N . THR A 1 122 ? 11.803 12.801 5.442 1.00 94.38 122 THR A N 1
ATOM 975 C CA . THR A 1 122 ? 12.195 13.254 6.782 1.00 94.38 122 THR A CA 1
ATOM 976 C C . THR A 1 122 ? 13.707 13.148 6.973 1.00 94.38 122 THR A C 1
ATOM 978 O O . THR A 1 122 ? 14.425 12.659 6.102 1.00 94.38 122 THR A O 1
ATOM 981 N N . ALA A 1 123 ? 14.198 13.557 8.144 1.00 95.56 123 ALA A N 1
ATOM 982 C CA . ALA A 1 123 ? 15.594 13.371 8.543 1.00 95.56 123 ALA A CA 1
ATOM 983 C C . ALA A 1 123 ? 15.956 11.904 8.883 1.00 95.56 123 ALA A C 1
ATOM 985 O O . ALA A 1 123 ? 17.076 11.629 9.324 1.00 95.56 123 ALA A O 1
ATOM 986 N N . ALA A 1 124 ? 15.030 10.952 8.712 1.00 93.56 124 ALA A N 1
ATOM 987 C CA . ALA A 1 124 ? 15.323 9.532 8.852 1.00 93.56 124 ALA A CA 1
ATOM 988 C C . ALA A 1 124 ? 16.434 9.094 7.888 1.00 93.56 124 ALA A C 1
ATOM 990 O O . ALA A 1 124 ? 16.506 9.544 6.745 1.00 93.56 124 ALA A O 1
ATOM 991 N N . ARG A 1 125 ? 17.294 8.170 8.333 1.00 92.94 125 ARG A N 1
ATOM 992 C CA . ARG A 1 125 ? 18.255 7.516 7.434 1.00 92.94 125 ARG A CA 1
ATOM 993 C C . ARG A 1 125 ? 17.489 6.673 6.422 1.00 92.94 125 ARG A C 1
ATOM 995 O O . ARG A 1 125 ? 16.506 6.036 6.787 1.00 92.94 125 ARG A O 1
ATOM 1002 N N . PHE A 1 126 ? 17.975 6.633 5.181 1.00 91.31 126 PHE A N 1
ATOM 1003 C CA . PHE A 1 126 ? 17.337 5.844 4.127 1.00 91.31 126 PHE A CA 1
ATOM 1004 C C . PHE A 1 126 ? 17.262 4.363 4.509 1.00 91.31 126 PHE A C 1
ATOM 1006 O O . PHE A 1 126 ? 16.207 3.760 4.373 1.00 91.31 126 PHE A O 1
ATOM 1013 N N . HIS A 1 127 ? 18.349 3.812 5.057 1.00 91.31 127 HIS A N 1
ATOM 1014 C CA . HIS A 1 127 ? 18.352 2.488 5.671 1.00 91.31 127 HIS A CA 1
ATOM 1015 C C . HIS A 1 127 ? 18.210 2.611 7.189 1.00 91.31 127 HIS A C 1
ATOM 1017 O O . HIS A 1 127 ? 19.073 3.194 7.855 1.00 91.31 127 HIS A O 1
ATOM 1023 N N . SER A 1 128 ? 17.139 2.047 7.738 1.00 89.88 128 SER A N 1
ATOM 1024 C CA . SER A 1 128 ? 16.927 1.929 9.182 1.00 89.88 128 SER A CA 1
ATOM 1025 C C . SER A 1 128 ? 16.314 0.576 9.538 1.00 89.88 128 SER A C 1
ATOM 1027 O O . SER A 1 128 ? 15.866 -0.165 8.668 1.00 89.88 128 SER A O 1
ATOM 1029 N N . SER A 1 129 ? 16.322 0.242 10.824 1.00 88.81 129 SER A N 1
ATOM 1030 C CA . SER A 1 129 ? 15.734 -0.983 11.360 1.00 88.81 129 SER A CA 1
ATOM 1031 C C . SER A 1 129 ? 14.682 -0.613 12.396 1.00 88.81 129 SER A C 1
ATOM 1033 O O . SER A 1 129 ? 14.999 0.112 13.339 1.00 88.81 129 SER A O 1
ATOM 1035 N N . ILE A 1 130 ? 13.456 -1.113 12.241 1.00 86.19 130 ILE A N 1
ATOM 1036 C CA . ILE A 1 130 ? 12.369 -0.921 13.211 1.00 86.19 130 ILE A CA 1
ATOM 1037 C C . ILE A 1 130 ? 12.038 -2.273 13.855 1.00 86.19 130 ILE A C 1
ATOM 1039 O O . ILE A 1 130 ? 11.853 -3.247 13.122 1.00 86.19 130 ILE A O 1
ATOM 1043 N N . PRO A 1 131 ? 11.968 -2.378 15.194 1.00 76.44 131 PRO A N 1
ATOM 1044 C CA . PRO A 1 131 ? 11.564 -3.616 15.850 1.00 76.44 131 PRO A CA 1
ATOM 1045 C C . PRO A 1 131 ? 10.118 -3.988 15.483 1.00 76.44 131 PRO A C 1
ATOM 1047 O O . PRO A 1 131 ? 9.222 -3.153 15.557 1.00 76.44 131 PRO A O 1
ATOM 1050 N N . TYR A 1 132 ? 9.889 -5.240 15.080 1.00 64.12 132 TYR A N 1
ATOM 1051 C CA . TYR A 1 132 ? 8.581 -5.721 14.609 1.00 64.12 132 TYR A CA 1
ATOM 1052 C C . TYR A 1 132 ? 7.606 -6.073 15.748 1.00 64.12 132 TYR A C 1
ATOM 1054 O O . TYR A 1 132 ? 6.393 -6.065 15.544 1.00 64.12 132 TYR A O 1
ATOM 1062 N N . ARG A 1 133 ? 8.111 -6.394 16.949 1.00 62.19 133 ARG A N 1
ATOM 1063 C CA . ARG A 1 133 ? 7.301 -6.751 18.129 1.00 62.19 133 ARG A CA 1
ATOM 1064 C C . ARG A 1 133 ? 8.121 -6.639 19.424 1.00 62.19 133 ARG A C 1
ATOM 1066 O O . ARG A 1 133 ? 9.349 -6.676 19.373 1.00 62.19 133 ARG A O 1
ATOM 1073 N N . GLN A 1 134 ? 7.443 -6.543 20.572 1.00 53.41 134 GLN A N 1
ATOM 1074 C CA . GLN A 1 134 ? 8.058 -6.578 21.910 1.00 53.41 134 GLN A CA 1
ATOM 1075 C C . GLN A 1 134 ? 8.587 -7.967 22.337 1.00 53.41 134 GLN A C 1
ATOM 1077 O O . GLN A 1 134 ? 9.370 -8.020 23.277 1.00 53.41 134 GLN A O 1
ATOM 1082 N N . GLU A 1 135 ? 8.250 -9.071 21.653 1.00 44.91 135 GLU A N 1
ATOM 1083 C CA . GLU A 1 135 ? 8.690 -10.428 22.046 1.00 44.91 135 GLU A CA 1
ATOM 1084 C C . GLU A 1 135 ? 9.576 -11.143 21.014 1.00 44.91 135 GLU A C 1
ATOM 1086 O O . GLU A 1 135 ? 9.493 -10.909 19.805 1.00 44.91 135 GLU A O 1
ATOM 1091 N N . THR A 1 136 ? 10.449 -12.006 21.543 1.00 44.44 136 THR A N 1
ATOM 1092 C CA . THR A 1 136 ? 11.650 -12.610 20.953 1.00 44.44 136 THR A CA 1
ATOM 1093 C C . THR A 1 136 ? 11.393 -13.793 20.016 1.00 44.44 136 THR A C 1
ATOM 1095 O O . THR A 1 136 ? 11.175 -14.911 20.472 1.00 44.44 136 THR A O 1
ATOM 1098 N N . LEU A 1 137 ? 11.608 -13.587 18.715 1.00 42.97 137 LEU A N 1
ATOM 1099 C CA . LEU A 1 137 ? 12.262 -14.576 17.850 1.00 42.97 137 LEU A CA 1
ATOM 1100 C C . LEU A 1 137 ? 13.394 -13.862 17.093 1.00 42.97 137 LEU A C 1
ATOM 1102 O O . LEU A 1 137 ? 13.250 -12.745 16.595 1.00 42.97 137 LEU A O 1
ATOM 1106 N N . SER A 1 138 ? 14.579 -14.459 17.124 1.00 53.31 138 SER A N 1
ATOM 1107 C CA . SER A 1 138 ? 15.875 -13.820 16.885 1.00 53.31 138 SER A CA 1
ATOM 1108 C C . SER A 1 138 ? 16.112 -13.415 15.422 1.00 53.31 138 SER A C 1
ATOM 1110 O O . SER A 1 138 ? 16.673 -14.183 14.647 1.00 53.31 138 SER A O 1
ATOM 1112 N N . ASN A 1 139 ? 15.633 -12.222 15.053 1.00 55.31 139 ASN A N 1
ATOM 1113 C CA . ASN A 1 139 ? 16.208 -11.235 14.109 1.00 55.31 139 ASN A CA 1
ATOM 1114 C C . ASN A 1 139 ? 15.219 -10.057 13.924 1.00 55.31 139 ASN A C 1
ATOM 1116 O O . ASN A 1 139 ? 14.995 -9.578 12.817 1.00 55.31 139 ASN A O 1
ATOM 1120 N N . ASN A 1 140 ? 14.611 -9.621 15.037 1.00 65.44 140 ASN A N 1
ATOM 1121 C CA . ASN A 1 140 ? 13.321 -8.922 15.198 1.00 65.44 140 ASN A CA 1
ATOM 1122 C C . ASN A 1 140 ? 13.181 -7.509 14.590 1.00 65.44 140 ASN A C 1
ATOM 1124 O O . ASN A 1 140 ? 12.371 -6.710 15.059 1.00 65.44 140 ASN A O 1
ATOM 1128 N N . GLN A 1 141 ? 13.978 -7.162 13.585 1.00 75.00 141 GLN A N 1
ATOM 1129 C CA . GLN A 1 141 ? 14.017 -5.842 12.978 1.00 75.00 141 GLN A CA 1
ATOM 1130 C C . GLN A 1 141 ? 13.615 -5.896 11.507 1.00 75.00 141 GLN A C 1
ATOM 1132 O O . GLN A 1 141 ? 14.227 -6.593 10.697 1.00 75.00 141 GLN A O 1
ATOM 1137 N N . ILE A 1 142 ? 12.621 -5.092 11.145 1.00 82.56 142 ILE A N 1
ATOM 1138 C CA . ILE A 1 142 ? 12.288 -4.826 9.752 1.00 82.56 142 ILE A CA 1
ATOM 1139 C C . ILE A 1 142 ? 13.259 -3.775 9.235 1.00 82.56 142 ILE A C 1
ATOM 1141 O O . ILE A 1 142 ? 13.312 -2.657 9.754 1.00 82.56 142 ILE A O 1
ATOM 1145 N N . LYS A 1 143 ? 14.003 -4.133 8.188 1.00 86.94 143 LYS A N 1
ATOM 1146 C CA . LYS A 1 143 ? 14.813 -3.181 7.429 1.00 86.94 143 LYS A CA 1
ATOM 1147 C C . LYS A 1 143 ? 13.896 -2.307 6.581 1.00 86.94 143 LYS A C 1
ATOM 1149 O O . LYS A 1 143 ? 13.134 -2.807 5.759 1.00 86.94 143 LYS A O 1
ATOM 1154 N N . ILE A 1 144 ? 14.010 -1.005 6.772 1.00 87.88 144 ILE A N 1
ATOM 1155 C CA . ILE A 1 144 ? 13.307 0.032 6.029 1.00 87.88 144 ILE A CA 1
ATOM 1156 C C . ILE A 1 144 ? 14.303 0.686 5.086 1.00 87.88 144 ILE A C 1
ATOM 1158 O O . ILE A 1 144 ? 15.415 1.005 5.498 1.00 87.88 144 ILE A O 1
ATOM 1162 N N . ALA A 1 145 ? 13.896 0.883 3.835 1.00 89.19 145 ALA A N 1
ATOM 1163 C CA . ALA A 1 145 ? 14.707 1.498 2.788 1.00 89.19 145 ALA A CA 1
ATOM 1164 C C . ALA A 1 145 ? 14.053 2.791 2.261 1.00 89.19 145 ALA A C 1
ATOM 1166 O O . ALA A 1 145 ? 13.902 2.959 1.062 1.00 89.19 145 ALA A O 1
ATOM 1167 N N . THR A 1 146 ? 13.589 3.681 3.142 1.00 89.69 146 THR A N 1
ATOM 1168 C CA . THR A 1 146 ? 12.988 4.978 2.780 1.00 89.69 146 THR A CA 1
ATOM 1169 C C . THR A 1 146 ? 13.217 6.009 3.883 1.00 89.69 146 THR A C 1
ATOM 1171 O O . THR A 1 146 ? 13.229 5.669 5.068 1.00 89.69 146 THR A O 1
ATOM 1174 N N . THR A 1 147 ? 13.358 7.284 3.511 1.00 92.75 147 THR A N 1
ATOM 1175 C CA . THR A 1 147 ? 13.420 8.421 4.452 1.00 92.75 147 THR A CA 1
ATOM 1176 C C . THR A 1 147 ? 12.042 8.998 4.784 1.00 92.75 147 THR A C 1
ATOM 1178 O O . THR A 1 147 ? 11.923 9.874 5.641 1.00 92.75 147 THR A O 1
ATOM 1181 N N . ARG A 1 148 ? 10.991 8.546 4.097 1.00 92.19 148 ARG A N 1
ATOM 1182 C CA . ARG A 1 148 ? 9.632 9.079 4.225 1.00 92.19 148 ARG A CA 1
ATOM 1183 C C . ARG A 1 148 ? 8.939 8.507 5.454 1.00 92.19 148 ARG A C 1
ATOM 1185 O O . ARG A 1 148 ? 9.119 7.325 5.758 1.00 92.19 148 ARG A O 1
ATOM 1192 N N . ARG A 1 149 ? 8.179 9.337 6.169 1.00 93.44 149 ARG A N 1
ATOM 1193 C CA . ARG A 1 149 ? 7.405 8.939 7.352 1.00 93.44 149 ARG A CA 1
ATOM 1194 C C . ARG A 1 149 ? 6.120 9.744 7.430 1.00 93.44 149 ARG A C 1
ATOM 1196 O O . ARG A 1 149 ? 6.157 10.960 7.266 1.00 93.44 149 ARG A O 1
ATOM 1203 N N . PHE A 1 150 ? 5.035 9.069 7.769 1.00 93.38 150 PHE A N 1
ATOM 1204 C CA . PHE A 1 150 ? 3.790 9.712 8.144 1.00 93.38 150 PHE A CA 1
ATOM 1205 C C . PHE A 1 150 ? 3.902 10.261 9.567 1.00 93.38 150 PHE A C 1
ATOM 1207 O O . PHE A 1 150 ? 4.305 9.552 10.498 1.00 93.38 150 PHE A O 1
ATOM 1214 N N . ARG A 1 151 ? 3.550 11.534 9.743 1.00 90.25 151 ARG A N 1
ATOM 1215 C CA . ARG A 1 151 ? 3.412 12.139 11.070 1.00 90.25 151 ARG A CA 1
ATOM 1216 C C . ARG A 1 151 ? 1.984 11.910 11.536 1.00 90.25 151 ARG A C 1
ATOM 1218 O O . ARG A 1 151 ? 1.064 12.501 10.986 1.00 90.25 151 ARG A O 1
ATOM 1225 N N . GLN A 1 152 ? 1.841 11.037 12.527 1.00 81.94 152 GLN A N 1
ATOM 1226 C CA . GLN A 1 152 ? 0.553 10.593 13.045 1.00 81.94 152 GLN A CA 1
ATOM 1227 C C . GLN A 1 152 ? -0.352 11.779 13.412 1.00 81.94 152 GLN A C 1
ATOM 1229 O O . GLN A 1 152 ? 0.070 12.687 14.135 1.00 81.94 152 GLN A O 1
ATOM 1234 N N . GLY A 1 153 ? -1.585 11.754 12.904 1.00 78.25 153 GLY A N 1
ATOM 1235 C CA . GLY A 1 153 ? -2.666 12.634 13.326 1.00 78.25 153 GLY A CA 1
ATOM 1236 C C . GLY A 1 153 ? -3.390 12.087 14.559 1.00 78.25 153 GLY A C 1
ATOM 1237 O O . GLY A 1 153 ? -2.863 11.267 15.311 1.00 78.25 153 GLY A O 1
ATOM 1238 N N . LYS A 1 154 ? -4.608 12.575 14.815 1.00 71.50 154 LYS A N 1
ATOM 1239 C CA . LYS A 1 154 ? -5.397 12.162 15.992 1.00 71.50 154 LYS A CA 1
ATOM 1240 C C . LYS A 1 154 ? -6.178 10.860 15.783 1.00 71.50 154 LYS A C 1
ATOM 1242 O O . LYS A 1 154 ? -6.591 10.266 16.775 1.00 71.50 154 LYS A O 1
ATOM 1247 N N . GLN A 1 155 ? -6.439 10.456 14.540 1.00 79.69 155 GLN A N 1
ATOM 1248 C CA . GLN A 1 155 ? -7.376 9.367 14.217 1.00 79.69 155 GLN A CA 1
ATOM 1249 C C . GLN A 1 155 ? -6.672 8.100 13.717 1.00 79.69 155 GLN A C 1
ATOM 1251 O O . GLN A 1 155 ? -7.256 7.017 13.710 1.00 79.69 155 GLN A O 1
ATOM 1256 N N . GLU A 1 156 ? -5.406 8.218 13.340 1.00 91.00 156 GLU A N 1
ATOM 1257 C CA . GLU A 1 156 ? -4.598 7.151 12.782 1.00 91.00 156 GLU A CA 1
ATOM 1258 C C . GLU A 1 156 ? -3.816 6.427 13.874 1.00 91.00 156 GLU A C 1
ATOM 1260 O O . GLU A 1 156 ? -3.378 7.023 14.858 1.00 91.00 156 GLU A O 1
ATOM 1265 N N . GLN A 1 157 ? -3.583 5.133 13.678 1.00 92.81 157 GLN A N 1
ATOM 1266 C CA . GLN A 1 157 ? -2.768 4.308 14.557 1.00 92.81 157 GLN A CA 1
ATOM 1267 C C . GLN A 1 157 ? -1.538 3.800 13.809 1.00 92.81 157 GLN A C 1
ATOM 1269 O O . GLN A 1 157 ? -1.646 3.092 12.808 1.00 92.81 157 GLN A O 1
ATOM 1274 N N . SER A 1 158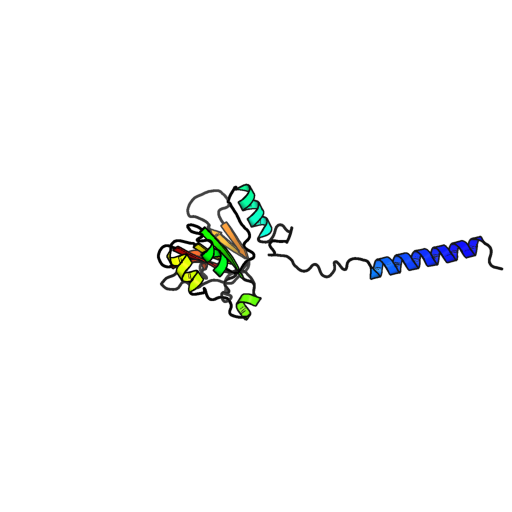 ? -0.354 4.107 14.325 1.00 91.88 158 SER A N 1
ATOM 1275 C CA . SER A 1 158 ? 0.897 3.568 13.796 1.00 91.88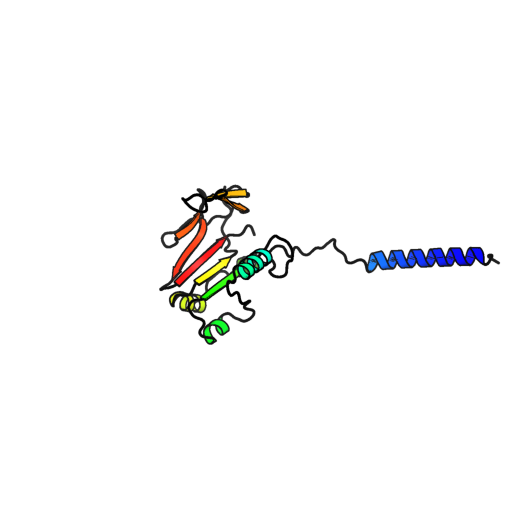 158 SER A CA 1
ATOM 1276 C C . SER A 1 158 ? 1.018 2.062 14.048 1.00 91.88 158 SER A C 1
ATOM 1278 O O . SER A 1 158 ? 0.805 1.590 15.164 1.00 91.88 158 SER A O 1
ATOM 1280 N N . ILE A 1 159 ? 1.413 1.314 13.015 1.00 91.00 159 ILE A N 1
ATOM 1281 C CA . ILE A 1 159 ? 1.733 -0.121 13.098 1.00 91.00 159 ILE A CA 1
ATOM 1282 C C . ILE A 1 159 ? 3.250 -0.316 13.142 1.00 91.00 159 ILE A C 1
ATOM 1284 O O . ILE A 1 159 ? 3.755 -1.098 13.942 1.00 91.00 159 ILE A O 1
ATOM 1288 N N . LEU A 1 160 ? 3.982 0.404 12.288 1.00 90.31 160 LEU A N 1
ATOM 1289 C CA . LEU A 1 160 ? 5.438 0.337 12.205 1.00 90.31 160 LEU A CA 1
ATOM 1290 C C . LEU A 1 160 ? 6.006 1.752 12.155 1.00 90.31 160 LEU A C 1
ATOM 1292 O O . LEU A 1 160 ? 5.789 2.465 11.175 1.00 90.31 160 LEU A O 1
ATOM 1296 N N . GLN A 1 161 ? 6.725 2.158 13.202 1.00 91.75 161 GLN A N 1
ATOM 1297 C CA . GLN A 1 161 ? 7.202 3.531 13.360 1.00 91.75 161 GLN A CA 1
ATOM 1298 C C . GLN A 1 161 ? 8.585 3.621 13.999 1.00 91.75 161 GLN A C 1
ATOM 1300 O O . GLN A 1 161 ? 9.015 2.733 14.733 1.00 91.75 161 GLN A O 1
ATOM 1305 N N . ASP A 1 162 ? 9.253 4.739 13.749 1.00 91.06 162 ASP A N 1
ATOM 1306 C CA . ASP A 1 162 ? 10.433 5.178 14.480 1.00 91.06 162 ASP A CA 1
ATOM 1307 C C . ASP A 1 162 ? 10.235 6.621 14.972 1.00 91.06 162 ASP A C 1
ATOM 1309 O O . ASP A 1 162 ? 9.154 7.200 14.862 1.00 91.06 162 ASP A O 1
ATOM 1313 N N . ARG A 1 163 ? 11.291 7.225 15.526 1.00 92.00 163 ARG A N 1
ATOM 1314 C CA . ARG A 1 163 ? 11.247 8.594 16.062 1.00 92.00 163 ARG A CA 1
ATOM 1315 C C . ARG A 1 163 ? 10.881 9.675 15.036 1.00 92.00 163 ARG A C 1
ATOM 1317 O O . ARG A 1 163 ? 10.621 10.805 15.428 1.00 92.00 163 ARG A O 1
ATOM 1324 N N . TYR A 1 164 ? 10.939 9.368 13.741 1.00 93.25 164 TYR A N 1
ATOM 1325 C CA . TYR A 1 164 ? 10.623 10.307 12.669 1.00 93.25 164 TYR A CA 1
ATOM 1326 C C . TYR A 1 164 ? 9.183 10.157 12.159 1.00 93.25 164 TYR A C 1
ATOM 1328 O O . TYR A 1 164 ? 8.740 10.995 11.374 1.00 93.25 164 TYR A O 1
ATOM 1336 N N . GLY A 1 165 ? 8.461 9.124 12.608 1.00 93.44 165 GLY A N 1
ATOM 1337 C CA . GLY A 1 165 ? 7.065 8.852 12.276 1.00 93.44 165 GLY A CA 1
ATOM 1338 C C . GLY A 1 165 ? 6.832 7.405 11.834 1.00 93.44 165 GLY A C 1
ATOM 1339 O O . GLY A 1 165 ? 7.687 6.532 12.003 1.00 93.44 165 GLY A O 1
ATOM 1340 N N . ALA A 1 166 ? 5.662 7.149 11.253 1.00 93.62 166 ALA A N 1
ATOM 1341 C CA . ALA A 1 166 ? 5.246 5.823 10.811 1.00 93.62 166 ALA A CA 1
ATOM 1342 C C . ALA A 1 166 ? 5.645 5.537 9.357 1.00 93.62 166 ALA A C 1
ATOM 1344 O O . ALA A 1 166 ? 5.577 6.402 8.488 1.00 93.62 166 ALA A O 1
ATOM 1345 N N . VAL A 1 167 ? 6.041 4.296 9.086 1.00 93.19 167 VAL A N 1
ATOM 1346 C CA . VAL A 1 167 ? 6.172 3.745 7.727 1.00 93.19 167 VAL A CA 1
ATOM 1347 C C . VAL A 1 167 ? 4.905 2.984 7.340 1.00 93.19 167 VAL A C 1
ATOM 1349 O O . VAL A 1 167 ? 4.521 2.988 6.173 1.00 93.19 167 VAL A O 1
ATOM 1352 N N . VAL A 1 168 ? 4.255 2.359 8.328 1.00 93.56 168 VAL A N 1
ATOM 1353 C CA . VAL A 1 168 ? 2.966 1.678 8.183 1.00 93.56 168 VAL A CA 1
ATOM 1354 C C . VAL A 1 168 ? 2.028 2.176 9.271 1.00 93.56 168 VAL A C 1
ATOM 1356 O O . VAL A 1 168 ? 2.384 2.161 10.453 1.00 93.56 168 VAL A O 1
ATOM 1359 N N . TRP A 1 169 ? 0.831 2.595 8.884 1.00 94.50 169 TRP A N 1
ATOM 1360 C CA . TRP A 1 169 ? -0.211 3.056 9.797 1.00 94.50 169 TRP A CA 1
ATOM 1361 C C . TRP A 1 169 ? -1.579 2.604 9.303 1.00 94.50 169 TRP A C 1
ATOM 1363 O O . TRP A 1 169 ? -1.726 2.162 8.164 1.00 94.50 169 TRP A O 1
ATOM 1373 N N . GLN A 1 170 ? -2.571 2.677 10.179 1.00 95.25 170 GLN A N 1
ATOM 1374 C CA . GLN A 1 170 ? -3.942 2.313 9.867 1.00 95.25 170 GLN A CA 1
ATOM 1375 C C . GLN A 1 170 ? -4.932 3.377 10.321 1.00 95.25 170 GLN A C 1
ATOM 1377 O O . GLN A 1 170 ? -4.679 4.131 11.259 1.00 95.25 170 GLN A O 1
ATOM 1382 N N . GLU A 1 171 ? -6.085 3.366 9.676 1.00 94.31 171 GLU A N 1
ATOM 1383 C CA . GLU A 1 171 ? -7.234 4.214 9.952 1.00 94.31 171 GLU A CA 1
ATOM 1384 C C . GLU A 1 171 ? -8.483 3.330 9.995 1.00 94.31 171 GLU A C 1
ATOM 1386 O O . GLU A 1 171 ? -8.660 2.454 9.146 1.00 94.31 171 GLU A O 1
ATOM 1391 N N . LYS A 1 172 ? -9.339 3.511 11.004 1.00 95.81 172 LYS A N 1
ATOM 1392 C CA . LYS A 1 172 ? -10.572 2.727 11.143 1.00 95.81 172 LYS A CA 1
ATOM 1393 C C . LYS A 1 172 ? -11.715 3.425 10.414 1.00 95.81 172 LYS A C 1
ATOM 1395 O O . LYS A 1 172 ? -12.007 4.576 10.714 1.00 95.81 172 LYS A O 1
ATOM 1400 N N . ILE A 1 173 ? -12.411 2.693 9.548 1.00 95.31 173 ILE A N 1
ATOM 1401 C CA . ILE A 1 173 ? -13.571 3.186 8.799 1.00 95.31 173 ILE A CA 1
ATOM 1402 C C . ILE A 1 173 ? -14.741 2.249 9.091 1.00 95.31 173 ILE A C 1
ATOM 1404 O O . ILE A 1 173 ? -14.734 1.092 8.675 1.00 95.31 173 ILE A O 1
ATOM 1408 N N . GLY A 1 174 ? -15.734 2.721 9.847 1.00 95.00 174 GLY A N 1
ATOM 1409 C CA . GLY A 1 174 ? -16.861 1.887 10.275 1.00 95.00 174 GLY A CA 1
ATOM 1410 C C . GLY A 1 174 ? -16.399 0.611 10.993 1.00 95.00 174 GLY A C 1
ATOM 1411 O O . GLY A 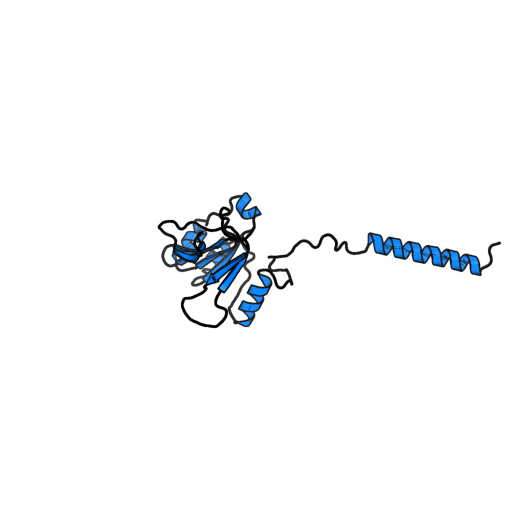1 174 ? -15.734 0.676 12.033 1.00 95.00 174 GLY A O 1
ATOM 1412 N N . LYS A 1 175 ? -16.761 -0.555 10.445 1.00 96.38 175 LYS A N 1
ATOM 1413 C CA . LYS A 1 175 ? -16.333 -1.872 10.949 1.00 96.38 175 LYS A CA 1
ATOM 1414 C C . LYS A 1 175 ? -14.978 -2.324 10.390 1.00 96.38 175 LYS A C 1
ATOM 1416 O O . LYS A 1 175 ? -14.345 -3.177 11.008 1.00 96.38 175 LYS A O 1
ATOM 1421 N N . GLY A 1 176 ? -14.551 -1.776 9.256 1.00 97.06 176 GLY A N 1
ATOM 1422 C CA . GLY A 1 176 ? -13.303 -2.122 8.585 1.00 97.06 176 GLY A CA 1
ATOM 1423 C C . GLY A 1 176 ? -12.178 -1.128 8.854 1.00 97.06 176 GLY A C 1
ATOM 1424 O O . GLY A 1 176 ? -12.188 -0.367 9.830 1.00 97.06 176 GLY A O 1
ATOM 1425 N N . LYS A 1 177 ? -11.161 -1.160 7.992 1.00 97.12 177 LYS A N 1
ATOM 1426 C CA . LYS A 1 177 ? -9.973 -0.307 8.119 1.00 97.12 177 LYS A CA 1
ATOM 1427 C C . LYS A 1 177 ? -9.214 -0.131 6.810 1.00 97.12 177 LYS A C 1
ATOM 1429 O O . LYS A 1 177 ? -9.258 -0.983 5.922 1.00 97.12 177 LYS A O 1
ATOM 1434 N N . ILE A 1 178 ? -8.438 0.943 6.759 1.00 96.12 178 ILE A N 1
ATOM 1435 C CA . ILE A 1 178 ? -7.426 1.180 5.737 1.00 96.12 178 ILE A CA 1
ATOM 1436 C C . ILE A 1 178 ? -6.052 1.018 6.381 1.00 96.12 178 ILE A C 1
ATOM 1438 O O . ILE A 1 178 ? -5.826 1.491 7.492 1.00 96.12 178 ILE A O 1
ATOM 1442 N N . ILE A 1 179 ? -5.132 0.343 5.697 1.00 95.75 179 ILE A N 1
ATOM 1443 C CA . ILE A 1 179 ? -3.723 0.244 6.080 1.00 95.75 179 ILE A CA 1
ATOM 1444 C C . ILE A 1 179 ? -2.895 0.907 4.990 1.00 95.75 179 ILE A C 1
ATOM 1446 O O . ILE A 1 179 ? -2.953 0.510 3.828 1.00 95.75 179 ILE A O 1
ATOM 1450 N N . TYR A 1 180 ? -2.083 1.880 5.370 1.00 93.25 180 TYR A N 1
ATOM 1451 C CA . TYR A 1 180 ? -1.209 2.611 4.467 1.00 93.25 180 TYR A CA 1
ATOM 1452 C C . TYR A 1 180 ? 0.246 2.211 4.698 1.00 93.25 180 TYR A C 1
ATOM 1454 O O . TYR A 1 180 ? 0.672 1.972 5.829 1.00 93.25 180 TYR A O 1
ATOM 1462 N N . CYS A 1 181 ? 1.021 2.165 3.618 1.00 91.12 181 CYS A N 1
ATOM 1463 C CA . CYS A 1 181 ? 2.458 1.945 3.651 1.00 91.12 181 CYS A CA 1
ATOM 1464 C C . CYS A 1 181 ? 3.160 2.929 2.716 1.00 91.12 181 CYS A C 1
ATOM 1466 O O . CYS A 1 181 ? 2.798 3.045 1.539 1.00 91.12 181 CYS A O 1
ATOM 1468 N N . THR A 1 182 ? 4.187 3.608 3.227 1.00 89.06 182 THR A N 1
ATOM 1469 C CA . THR A 1 182 ? 5.021 4.492 2.410 1.0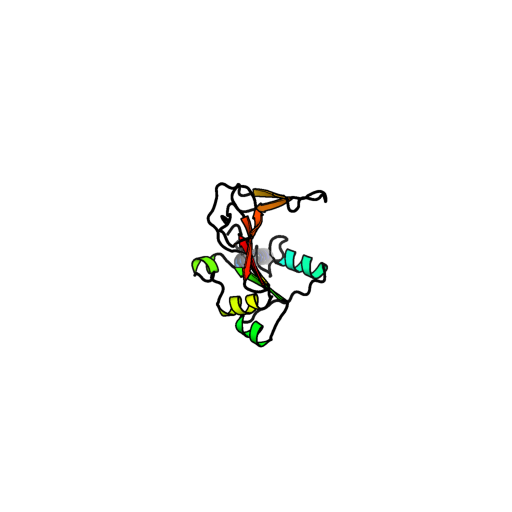0 89.06 182 THR A CA 1
ATOM 1470 C C . THR A 1 182 ? 6.200 3.741 1.792 1.00 89.06 182 THR A C 1
ATOM 1472 O O . THR A 1 182 ? 6.857 2.921 2.436 1.00 89.06 182 THR A O 1
ATOM 1475 N N . THR A 1 183 ? 6.477 4.028 0.521 1.00 83.00 183 THR A N 1
ATOM 1476 C CA . THR A 1 183 ? 7.578 3.443 -0.257 1.00 83.00 183 THR A CA 1
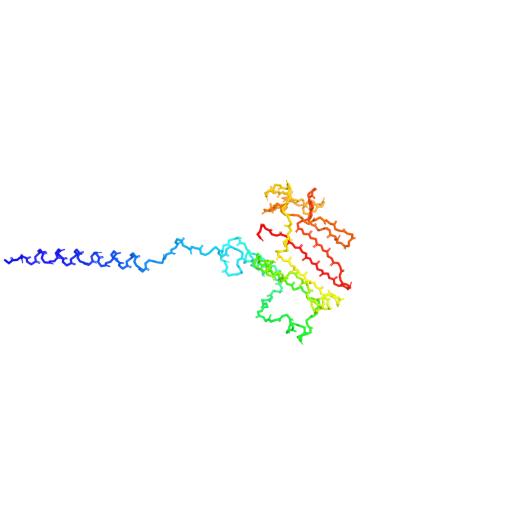ATOM 1477 C C . THR A 1 183 ? 8.658 4.488 -0.540 1.00 83.00 183 THR A C 1
ATOM 1479 O O . THR A 1 183 ? 8.460 5.673 -0.285 1.00 83.00 183 THR A O 1
ATOM 1482 N N . PRO A 1 184 ? 9.844 4.101 -1.034 1.00 78.00 184 PRO A N 1
ATOM 1483 C CA . PRO A 1 184 ? 10.934 5.051 -1.274 1.00 78.00 184 PRO A CA 1
ATOM 1484 C C . PRO A 1 184 ? 10.650 6.013 -2.441 1.00 78.00 184 PRO A C 1
ATOM 1486 O O . PRO A 1 184 ? 11.186 7.126 -2.474 1.00 78.00 184 PRO A O 1
ATOM 1489 N N . PHE A 1 185 ? 9.783 5.600 -3.369 1.00 65.31 185 PHE A N 1
ATOM 1490 C CA . PHE A 1 185 ? 9.484 6.272 -4.633 1.00 65.31 185 PHE A CA 1
ATOM 1491 C C . PHE A 1 185 ? 8.018 6.660 -4.728 1.00 65.31 185 PHE A C 1
ATOM 1493 O O . PHE A 1 185 ? 7.190 5.842 -4.263 1.00 65.31 185 PHE A O 1
#

Secondary structure (DSSP, 8-state):
---HHHHHHHHHHHHHHHHHHHHHHHS--GGG----TT-TT--SSSSHHHHHHHHHHTT-------S-HHHHHHTT--S-EEEEE--HHHHHTTTTSPPHHHHHHHHTT-EEEEE-----B-SS-SEEEEE--SS--S--EEEEE-SB-B---SSEEEEEEETTEEEEEEEEETTEEEEEE----

pLDDT: mean 80.78, std 15.61, range [42.97, 97.31]

Foldseek 3Di:
DDDPVVVVVVVVVVVVVVVVVCCVVVVDPCVCPPCCQQPCPDPDCHHCVVVVVVCVVVVNDDDDDPDDVVVVVVVVDPPEEAEAEDDPVCVVVPVQDQDPVNLVRQLRAYEYEYEADDADFDPDDQWDWWFQDPDDDPPRTDTHRARGADDDDDFKAANTDDPGHHQWIWGHRNNGIYIYGHHRD